Protein AF-X1MVR4-F1 (afdb_monomer)

Secondary structure (DSSP, 8-state):
-HHHHHHHHHHHHHHHHHHHHHHHSGGG---GGGHHHHHHHHHHHHHHHHHHHHHHHTTSS-TTT-HHIIIIISHHHHHHHHHHHHHTT----SS--HHHHHHHHHHHHHHH-BTTTTB----SSSS-GGG-HHHHH----HHHHHHHHHHHHB-TTSPBP-GGG--HHHHHHHHHHHTTEEEEE-SS-EEEEEETTEEEEEEHHHHHHTT----GGGEE-TT-EEEEE-TTHHHHH---PPPHHHHHHHHHHHHHHHHHHHHHHHHHHHH--

Radius of gyration: 22.27 Å; Cα contacts (8 Å, |Δi|>4): 326; chains: 1; bounding box: 53×42×72 Å

Foldseek 3Di:
DVLLVLLLVLLQVLLQLQLVQQCQQVVNVDDPVCQVVSNVLSLLVSVLLLVLLLCLLQCVFCAVVFPCCNCPQGLNNVLVVLLVCVVVVHDFDSHAFVVLVSSLVNLVCQCPPDVVRRRDHDPPVSSPCVSRVVSVRTGGGRVSSSSSSQSNQAGPVRDGDRSNPDDPVSVLCSSLSSQQKGKDFAQAKWFWDQDPNDTDIDHPVVCVVVVHDDDPVRIAGGGRI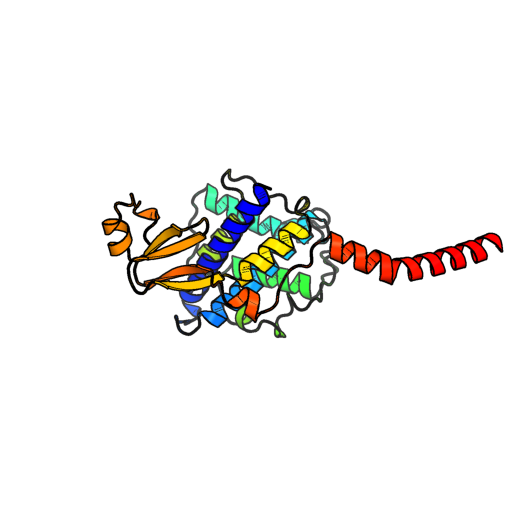DMDGDPPVCVVVVSDDDDPVVVCVCCCVPVVVVVVVVVVVVVVVVVVD

Organism: NCBI:txid412755

Structure (mmCIF, N/CA/C/O backbone):
data_AF-X1MVR4-F1
#
_entry.id   AF-X1MVR4-F1
#
loop_
_atom_site.group_PDB
_atom_site.id
_atom_site.type_symbol
_atom_site.label_atom_id
_atom_site.label_alt_id
_atom_site.label_comp_id
_atom_site.label_asym_id
_atom_site.label_entity_id
_atom_site.label_seq_id
_atom_site.pdbx_PDB_ins_code
_atom_site.Cartn_x
_atom_site.Cartn_y
_atom_site.Cartn_z
_atom_site.occupancy
_atom_site.B_iso_or_equiv
_atom_site.auth_seq_id
_atom_site.auth_comp_id
_atom_site.auth_asym_id
_atom_site.auth_atom_id
_atom_site.pdbx_PDB_model_num
ATOM 1 N N . GLU A 1 1 ? -1.466 -20.565 -1.686 1.00 51.44 1 GLU A N 1
ATOM 2 C CA . GLU A 1 1 ? -2.825 -20.315 -1.148 1.00 51.44 1 GLU A CA 1
ATOM 3 C C . GLU A 1 1 ? -2.831 -19.545 0.175 1.00 51.44 1 GLU A C 1
ATOM 5 O O . GLU A 1 1 ? -3.296 -18.417 0.156 1.00 51.44 1 GLU A O 1
ATOM 10 N N . LYS A 1 2 ? -2.271 -20.053 1.291 1.00 61.78 2 LYS A N 1
ATOM 11 C CA . LYS A 1 2 ? -2.303 -19.335 2.594 1.00 61.78 2 LYS A CA 1
ATOM 12 C C . LYS A 1 2 ? -1.722 -17.911 2.568 1.00 61.78 2 LYS A C 1
ATOM 14 O O . LYS A 1 2 ? -2.353 -17.005 3.092 1.00 61.78 2 LYS A O 1
ATOM 19 N N . VAL A 1 3 ? -0.574 -17.716 1.910 1.00 64.06 3 VAL A N 1
ATOM 20 C CA . VAL A 1 3 ? 0.081 -16.395 1.792 1.00 64.06 3 VAL A CA 1
ATOM 21 C C . VAL A 1 3 ? -0.791 -15.389 1.030 1.00 64.06 3 VAL A C 1
ATOM 23 O O . VAL A 1 3 ? -0.815 -14.217 1.378 1.00 64.06 3 VAL A O 1
ATOM 26 N N . GLY A 1 4 ? -1.548 -15.840 0.023 1.00 69.19 4 GLY A N 1
ATOM 27 C CA . GLY A 1 4 ? -2.423 -14.968 -0.767 1.00 69.19 4 GLY A CA 1
ATOM 28 C C . GLY A 1 4 ? -3.639 -14.472 0.019 1.00 69.19 4 GLY A C 1
ATOM 29 O O . GLY A 1 4 ? -3.964 -13.292 -0.048 1.00 69.19 4 GLY A O 1
ATOM 30 N N . GLU A 1 5 ? -4.279 -15.349 0.800 1.00 75.19 5 GLU A N 1
ATOM 31 C CA . GLU A 1 5 ? -5.402 -14.964 1.672 1.00 75.19 5 GLU A CA 1
ATOM 32 C C . GLU A 1 5 ? -4.946 -14.062 2.827 1.00 75.19 5 GLU A C 1
ATOM 34 O O . GLU A 1 5 ? -5.606 -13.073 3.133 1.00 75.19 5 GLU A O 1
ATOM 39 N N . GLU A 1 6 ? -3.790 -14.344 3.433 1.00 81.62 6 GLU A N 1
ATOM 40 C CA . GLU A 1 6 ? -3.224 -13.481 4.475 1.00 81.62 6 GLU A CA 1
ATOM 41 C C . GLU A 1 6 ? -2.850 -12.100 3.930 1.00 81.62 6 GLU A C 1
ATOM 43 O O . GLU A 1 6 ? -3.213 -11.085 4.520 1.00 81.62 6 GLU A O 1
ATOM 48 N N . LEU A 1 7 ? -2.185 -12.042 2.772 1.00 82.62 7 LEU A N 1
ATOM 49 C CA . LEU A 1 7 ? -1.851 -10.774 2.132 1.00 82.62 7 LEU A CA 1
ATOM 50 C C . LEU A 1 7 ? -3.117 -9.968 1.826 1.00 82.62 7 LEU A C 1
ATOM 52 O O . LEU A 1 7 ? -3.161 -8.765 2.060 1.00 82.62 7 LEU A O 1
ATOM 56 N N . LYS A 1 8 ? -4.174 -10.631 1.361 1.00 80.31 8 LYS A N 1
ATOM 57 C CA . LYS A 1 8 ? -5.471 -10.005 1.115 1.00 80.31 8 LYS A CA 1
ATOM 58 C C . LYS A 1 8 ? -6.061 -9.386 2.391 1.00 80.31 8 LYS A C 1
ATOM 60 O O . LYS A 1 8 ? -6.468 -8.227 2.355 1.00 80.31 8 LYS A O 1
ATOM 65 N N . GLU A 1 9 ? -6.049 -10.103 3.519 1.00 82.88 9 GLU A N 1
ATOM 66 C CA . GLU A 1 9 ? -6.441 -9.548 4.828 1.00 82.88 9 GLU A CA 1
ATOM 67 C C . GLU A 1 9 ? -5.582 -8.331 5.213 1.00 82.88 9 GLU A C 1
ATOM 69 O O . GLU A 1 9 ? -6.120 -7.290 5.603 1.00 82.88 9 GLU A O 1
ATOM 74 N N . ASN A 1 10 ? -4.258 -8.434 5.069 1.00 89.69 10 ASN A N 1
ATOM 75 C CA . ASN A 1 10 ? -3.319 -7.369 5.426 1.00 89.69 10 ASN A CA 1
ATOM 76 C C . ASN A 1 10 ? -3.539 -6.104 4.594 1.00 89.69 10 ASN A C 1
ATOM 78 O O . ASN A 1 10 ? -3.524 -4.998 5.132 1.00 89.69 10 ASN A O 1
ATOM 82 N N . VAL A 1 11 ? -3.798 -6.256 3.297 1.00 88.56 11 VAL A N 1
ATOM 83 C CA . VAL A 1 11 ? -4.080 -5.143 2.387 1.00 88.56 11 VAL A CA 1
ATOM 84 C C . VAL A 1 11 ? -5.383 -4.429 2.784 1.00 88.56 11 VAL A C 1
ATOM 86 O O . VAL A 1 11 ? -5.450 -3.202 2.722 1.00 88.56 11 VAL A O 1
ATOM 89 N N . TYR A 1 12 ? -6.400 -5.148 3.273 1.00 85.31 12 TYR A N 1
ATOM 90 C CA . TYR A 1 12 ? -7.631 -4.524 3.785 1.00 85.31 12 TYR A CA 1
ATOM 91 C C . TYR A 1 12 ? -7.407 -3.732 5.067 1.00 85.31 12 TYR A C 1
ATOM 93 O O . TYR A 1 12 ? -7.927 -2.624 5.213 1.00 85.31 12 TYR A O 1
ATOM 101 N N . GLN A 1 13 ? -6.604 -4.268 5.984 1.00 89.25 13 GLN A N 1
ATOM 102 C CA . GLN A 1 13 ? -6.217 -3.525 7.181 1.00 89.25 13 GLN A CA 1
ATOM 103 C C . GLN A 1 13 ? -5.379 -2.295 6.817 1.00 89.25 13 GLN A C 1
ATOM 105 O O . GLN A 1 13 ? -5.603 -1.214 7.364 1.00 89.25 13 GLN A O 1
ATOM 110 N N . ALA A 1 14 ? -4.483 -2.418 5.835 1.00 94.31 14 ALA A N 1
ATOM 111 C CA . ALA A 1 14 ? -3.696 -1.300 5.334 1.00 94.31 14 ALA A CA 1
ATOM 112 C C . ALA A 1 14 ? -4.584 -0.198 4.730 1.00 94.31 14 ALA A C 1
ATOM 114 O O . ALA A 1 14 ? -4.344 0.976 4.996 1.00 94.31 14 ALA A O 1
ATOM 115 N N . LEU A 1 15 ? -5.654 -0.553 4.005 1.00 92.69 15 LEU A N 1
ATOM 116 C CA . LEU A 1 15 ? -6.630 0.411 3.481 1.00 92.69 15 LEU A CA 1
ATOM 117 C C . LEU A 1 15 ? -7.313 1.216 4.599 1.00 92.69 15 LEU A C 1
ATOM 119 O O . LEU A 1 15 ? -7.413 2.439 4.499 1.00 92.69 15 LEU A O 1
ATOM 123 N N . LYS A 1 16 ? -7.740 0.554 5.685 1.00 91.88 16 LYS A N 1
ATOM 124 C CA . LYS A 1 16 ? -8.318 1.236 6.858 1.00 91.88 16 LYS A CA 1
ATOM 125 C C . LYS A 1 16 ? -7.313 2.206 7.486 1.00 91.88 16 LYS A C 1
ATOM 127 O O . LYS A 1 16 ? -7.654 3.360 7.735 1.00 91.88 16 LYS A O 1
ATOM 132 N N . ILE A 1 17 ? -6.086 1.741 7.728 1.00 95.69 17 ILE A N 1
ATOM 133 C CA . ILE A 1 17 ? -5.027 2.527 8.380 1.00 95.69 17 ILE A CA 1
ATOM 134 C C . ILE A 1 17 ? -4.606 3.715 7.513 1.00 95.69 17 ILE A C 1
ATOM 136 O O . ILE A 1 17 ? -4.350 4.790 8.048 1.00 95.69 17 ILE A O 1
ATOM 140 N N . LEU A 1 18 ? -4.568 3.554 6.188 1.00 95.81 18 LEU A N 1
ATOM 141 C CA . LEU A 1 18 ? -4.319 4.652 5.256 1.00 95.81 18 LEU A CA 1
ATOM 142 C C . LEU A 1 18 ? -5.413 5.709 5.317 1.00 95.81 18 LEU A C 1
ATOM 144 O O . LEU A 1 18 ? -5.106 6.891 5.460 1.00 95.81 18 LEU A O 1
ATOM 148 N N . ALA A 1 19 ? -6.678 5.290 5.254 1.00 95.06 19 ALA A N 1
ATOM 149 C CA . ALA A 1 19 ? -7.795 6.220 5.327 1.00 95.06 19 ALA A CA 1
ATOM 150 C C . ALA A 1 19 ? -7.810 6.986 6.658 1.00 95.06 19 ALA A C 1
ATOM 152 O O . ALA A 1 19 ? -8.013 8.201 6.677 1.00 95.06 19 ALA A O 1
ATOM 153 N N . GLU A 1 20 ? -7.523 6.298 7.766 1.00 95.19 20 GLU A N 1
ATOM 154 C CA . GLU A 1 20 ? -7.331 6.938 9.066 1.00 95.19 20 GLU A CA 1
ATOM 155 C C . GLU A 1 20 ? -6.140 7.901 9.045 1.00 95.19 20 GLU A C 1
ATOM 157 O O . GLU A 1 20 ? -6.251 9.028 9.521 1.00 95.19 20 GLU A O 1
ATOM 162 N N . GLY A 1 21 ? -5.024 7.492 8.446 1.00 96.81 21 GLY A N 1
ATOM 163 C CA . GLY A 1 21 ? -3.826 8.304 8.299 1.00 96.81 21 GLY A CA 1
ATOM 164 C C . GLY A 1 21 ? -4.085 9.615 7.564 1.00 96.81 21 GLY A C 1
ATOM 165 O O . GLY A 1 21 ? -3.673 10.666 8.053 1.00 96.81 21 GLY A O 1
ATOM 166 N N . PHE A 1 22 ? -4.827 9.593 6.455 1.00 97.44 22 PHE A N 1
ATOM 167 C CA . PHE A 1 22 ? -5.211 10.812 5.741 1.00 97.44 22 PHE A CA 1
ATOM 168 C C . PHE A 1 22 ? -6.098 11.735 6.585 1.00 97.44 22 PHE A C 1
ATOM 170 O O . PHE A 1 22 ? -5.861 12.941 6.602 1.00 97.44 22 PHE A O 1
ATOM 177 N N . LEU A 1 23 ? -7.076 11.191 7.318 1.00 95.31 23 LEU A N 1
ATOM 178 C CA . LEU A 1 23 ? -7.966 11.989 8.174 1.00 95.31 23 LEU A CA 1
ATOM 179 C C . LEU A 1 23 ? -7.270 12.554 9.417 1.00 95.31 23 LEU A C 1
ATOM 181 O O . LEU A 1 23 ? -7.635 13.621 9.903 1.00 95.31 23 LEU A O 1
ATOM 185 N N . LYS A 1 24 ? -6.321 11.810 9.992 1.00 95.19 24 LYS A N 1
ATOM 186 C CA . LYS A 1 24 ? -5.693 12.146 11.278 1.00 95.19 24 LYS A CA 1
ATOM 187 C C . LYS A 1 24 ? -4.383 12.913 11.134 1.00 95.19 24 LYS A C 1
ATOM 189 O O . LYS A 1 24 ? -3.904 13.431 12.140 1.00 95.19 24 LYS A O 1
ATOM 194 N N . THR A 1 25 ? -3.797 12.977 9.939 1.00 95.00 25 THR A N 1
ATOM 195 C CA . THR A 1 25 ? -2.596 13.787 9.692 1.00 95.00 25 THR A CA 1
ATOM 196 C C . THR A 1 25 ? -2.984 15.273 9.742 1.00 95.00 25 THR A C 1
ATOM 198 O O . THR A 1 25 ? -3.778 15.704 8.904 1.00 95.00 25 THR A O 1
ATOM 201 N N . PRO A 1 26 ? -2.465 16.065 10.706 1.00 89.50 26 PRO A N 1
ATOM 202 C CA . PRO A 1 26 ? -3.005 17.397 11.001 1.00 89.50 26 PRO A CA 1
ATOM 203 C C . PRO A 1 26 ? -2.979 18.387 9.830 1.00 89.50 26 PRO A C 1
ATOM 205 O O . PRO A 1 26 ? -3.878 19.210 9.709 1.00 89.50 26 PRO A O 1
ATOM 208 N N . GLU A 1 27 ? -1.970 18.303 8.962 1.00 90.88 27 GLU A N 1
ATOM 209 C CA . GLU A 1 27 ? -1.778 19.243 7.848 1.00 90.88 27 GLU A CA 1
ATOM 210 C C . GLU A 1 27 ? -2.818 19.083 6.731 1.00 90.88 27 GLU A C 1
ATOM 212 O O . GLU A 1 27 ? -3.060 20.024 5.978 1.00 90.88 27 GLU A O 1
ATOM 217 N N . ASN A 1 28 ? -3.475 17.923 6.641 1.00 94.69 28 ASN A N 1
ATOM 218 C CA . ASN A 1 28 ? -4.375 17.629 5.531 1.00 94.69 28 ASN A CA 1
ATOM 219 C C . ASN A 1 28 ? -5.715 18.366 5.624 1.00 94.69 28 ASN A C 1
ATOM 221 O O . ASN A 1 28 ? -6.342 18.607 4.600 1.00 94.69 28 ASN A O 1
ATOM 225 N N . ASN A 1 29 ? -6.193 18.679 6.835 1.00 92.81 29 ASN A N 1
ATOM 226 C CA . ASN A 1 29 ? -7.526 19.260 7.070 1.00 92.81 29 ASN A CA 1
ATOM 227 C C . ASN A 1 29 ? -8.689 18.493 6.393 1.00 92.81 29 ASN A C 1
ATOM 229 O O . ASN A 1 29 ? -9.748 19.062 6.122 1.00 92.81 29 ASN A O 1
ATOM 233 N N . LEU A 1 30 ? -8.505 17.197 6.125 1.00 93.75 30 LEU A N 1
ATOM 234 C CA . LEU A 1 30 ? -9.511 16.344 5.498 1.00 93.75 30 LEU A CA 1
ATOM 235 C C . LEU A 1 30 ? -10.597 15.957 6.500 1.00 93.75 30 LEU A C 1
ATOM 237 O O . LEU A 1 30 ? -10.341 15.744 7.686 1.00 93.75 30 LEU A O 1
ATOM 241 N N . THR A 1 31 ? -11.822 15.811 6.001 1.00 91.69 31 THR A N 1
ATOM 242 C CA . THR A 1 31 ? -12.965 15.402 6.820 1.00 91.69 31 THR A CA 1
ATOM 243 C C . THR A 1 31 ? -13.614 14.141 6.272 1.00 91.69 31 THR A C 1
ATOM 245 O O . THR A 1 31 ? -13.271 13.619 5.211 1.00 91.69 31 THR A O 1
ATOM 248 N N . THR A 1 32 ? -14.617 13.656 6.992 1.00 87.19 32 THR A N 1
ATOM 249 C CA . THR A 1 32 ? -15.425 12.498 6.606 1.00 87.19 32 THR A CA 1
ATOM 250 C C . THR A 1 32 ? -16.193 12.710 5.291 1.00 87.19 32 THR A C 1
ATOM 252 O O . THR A 1 32 ? -16.627 11.746 4.667 1.00 87.19 32 THR A O 1
ATOM 255 N N . GLN A 1 33 ? -16.317 13.953 4.814 1.00 89.81 33 GLN A N 1
ATOM 256 C CA . GLN A 1 33 ? -16.891 14.257 3.501 1.00 89.81 33 GLN A CA 1
ATOM 257 C C . GLN A 1 33 ? -15.975 13.812 2.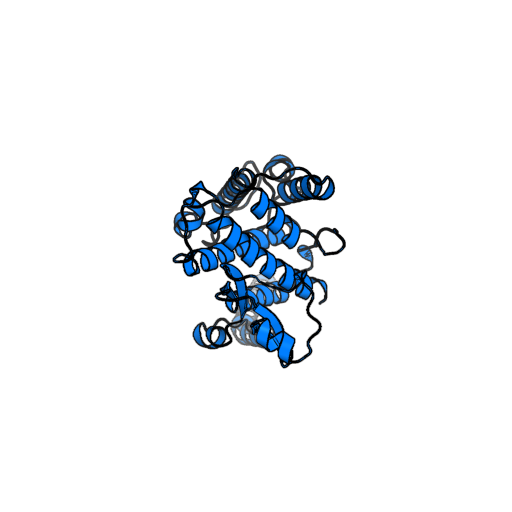348 1.00 89.81 33 GLN A C 1
ATOM 259 O O . GLN A 1 33 ? -16.464 13.483 1.270 1.00 89.81 33 GLN A O 1
ATOM 264 N N . ASN A 1 34 ? -14.663 13.715 2.584 1.00 93.44 34 ASN A N 1
ATOM 265 C CA . ASN A 1 34 ? -13.668 13.313 1.587 1.00 93.44 34 ASN A CA 1
ATOM 266 C C . ASN A 1 34 ? -13.465 11.789 1.509 1.00 93.44 34 ASN A C 1
ATOM 268 O O . ASN A 1 34 ? -12.561 11.327 0.817 1.00 93.44 34 ASN A O 1
ATOM 272 N N . LEU A 1 35 ? -14.277 10.979 2.202 1.00 90.62 35 LEU A N 1
ATOM 273 C CA . LEU A 1 35 ? -14.051 9.531 2.326 1.00 90.62 35 LEU A CA 1
ATOM 274 C C . LEU A 1 35 ? -13.905 8.802 0.990 1.00 90.62 35 LEU A C 1
ATOM 276 O O . LEU A 1 35 ? -13.096 7.883 0.896 1.00 90.62 35 LEU A O 1
ATOM 280 N N . LYS A 1 36 ? -14.662 9.198 -0.038 1.00 90.06 36 LYS A N 1
ATOM 281 C CA . LYS A 1 36 ? -14.547 8.587 -1.367 1.00 90.06 36 LYS A CA 1
ATOM 282 C C . LYS A 1 36 ? -13.178 8.868 -1.995 1.00 90.06 36 LYS A C 1
ATOM 284 O O . LYS A 1 36 ? -12.544 7.945 -2.488 1.00 90.06 36 LYS A O 1
ATOM 289 N N . GLU A 1 37 ? -12.714 10.114 -1.953 1.00 94.12 37 GLU A N 1
ATOM 290 C CA . GLU A 1 37 ? -11.405 10.496 -2.499 1.00 94.12 37 GLU A CA 1
ATOM 291 C C . GLU A 1 37 ? -10.267 9.850 -1.710 1.00 94.12 37 GLU A C 1
ATOM 293 O O . GLU A 1 37 ? -9.344 9.299 -2.306 1.00 94.12 37 GLU A O 1
ATOM 298 N N . ILE A 1 38 ? -10.370 9.843 -0.378 1.00 95.44 38 ILE A N 1
ATOM 299 C CA . ILE A 1 38 ? -9.423 9.168 0.515 1.00 95.44 38 ILE A CA 1
ATOM 300 C C . ILE A 1 38 ? -9.353 7.679 0.183 1.00 95.44 38 ILE A C 1
ATOM 302 O O . ILE A 1 38 ? -8.262 7.128 0.064 1.00 95.44 38 ILE A O 1
ATOM 306 N N . HIS A 1 39 ? -10.503 7.027 0.020 1.00 92.00 39 HIS A N 1
ATOM 307 C CA . HIS A 1 39 ? -10.582 5.621 -0.350 1.00 92.00 39 HIS A CA 1
ATOM 308 C C . HIS A 1 39 ? -9.895 5.354 -1.694 1.00 92.00 39 HIS A C 1
ATOM 310 O O . HIS A 1 39 ? -8.976 4.536 -1.764 1.00 92.00 39 HIS A O 1
ATOM 316 N N . ASP A 1 40 ? -10.310 6.068 -2.741 1.00 91.62 40 ASP A N 1
ATOM 317 C CA . ASP A 1 40 ? -9.836 5.841 -4.106 1.00 91.62 40 ASP A CA 1
ATOM 318 C C . ASP A 1 40 ? -8.314 6.079 -4.204 1.00 91.62 40 ASP A C 1
ATOM 320 O O . ASP A 1 40 ? -7.598 5.285 -4.813 1.00 91.62 40 ASP A O 1
ATOM 324 N N . ASN A 1 41 ? -7.784 7.097 -3.517 1.00 95.12 41 ASN A N 1
ATOM 325 C CA . ASN A 1 41 ? -6.344 7.377 -3.489 1.00 95.12 41 ASN A CA 1
ATOM 326 C C . 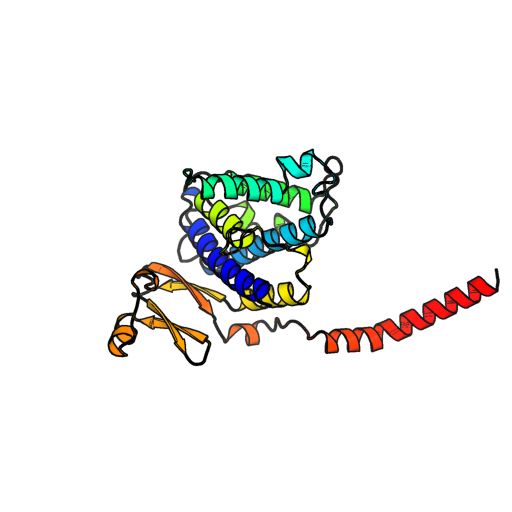ASN A 1 41 ? -5.554 6.453 -2.553 1.00 95.12 41 ASN A C 1
ATOM 328 O O . ASN A 1 41 ? -4.395 6.141 -2.833 1.00 95.12 41 ASN A O 1
ATOM 332 N N . SER A 1 42 ? -6.171 5.944 -1.484 1.00 95.25 42 SER A N 1
ATOM 333 C CA . SER A 1 42 ? -5.559 4.892 -0.663 1.00 95.25 42 SER A CA 1
ATOM 334 C C . SER A 1 42 ? -5.356 3.615 -1.480 1.00 95.25 42 SER A C 1
ATOM 336 O O . SER A 1 42 ? -4.305 2.988 -1.373 1.00 95.25 42 SER A O 1
ATOM 338 N N . LEU A 1 43 ? -6.308 3.257 -2.352 1.00 92.12 43 LEU A N 1
ATOM 339 C CA . LEU A 1 43 ? -6.144 2.138 -3.284 1.00 92.12 43 LEU A CA 1
ATOM 340 C C . LEU A 1 43 ? -4.982 2.364 -4.255 1.00 92.12 43 LEU A C 1
ATOM 342 O O . LEU A 1 43 ? -4.160 1.466 -4.428 1.00 92.12 43 LEU A O 1
ATOM 346 N N . VAL A 1 44 ? -4.868 3.560 -4.843 1.00 93.44 44 VAL A N 1
ATOM 347 C CA . VAL A 1 44 ? -3.737 3.904 -5.723 1.00 93.44 44 VAL A CA 1
ATOM 348 C C . VAL A 1 44 ? -2.403 3.738 -4.994 1.00 93.44 44 VAL A C 1
ATOM 350 O O . VAL A 1 44 ? -1.477 3.136 -5.537 1.00 93.44 44 VAL A O 1
ATOM 353 N N . LEU A 1 45 ? -2.295 4.224 -3.756 1.00 96.38 45 LEU A N 1
ATOM 354 C CA . LEU A 1 45 ? -1.072 4.086 -2.970 1.00 96.38 45 LEU A CA 1
ATOM 355 C C . LEU A 1 45 ? -0.748 2.619 -2.649 1.00 96.38 45 LEU A C 1
ATOM 357 O O . LEU A 1 45 ? 0.402 2.206 -2.790 1.00 96.38 45 LEU A O 1
ATOM 361 N N . LEU A 1 46 ? -1.747 1.811 -2.281 1.00 94.50 46 LEU A N 1
ATOM 362 C CA . LEU A 1 46 ? -1.559 0.369 -2.093 1.00 94.50 46 LEU A CA 1
ATOM 363 C C . LEU A 1 46 ? -1.092 -0.306 -3.387 1.00 94.50 46 LEU A C 1
ATOM 365 O O . LEU A 1 46 ? -0.216 -1.165 -3.344 1.00 94.50 46 LEU A O 1
ATOM 369 N N . TYR A 1 47 ? -1.619 0.101 -4.544 1.00 91.62 47 TYR A N 1
ATOM 370 C CA . TYR A 1 47 ? -1.184 -0.424 -5.839 1.00 91.62 47 TYR A CA 1
ATOM 371 C C . TYR A 1 47 ? 0.268 -0.066 -6.140 1.00 91.62 47 TYR A C 1
ATOM 373 O O . TYR A 1 47 ? 1.011 -0.943 -6.576 1.00 91.62 47 TYR A O 1
ATOM 381 N N . ARG A 1 48 ? 0.688 1.175 -5.860 1.00 95.44 48 ARG A N 1
ATOM 382 C CA . ARG A 1 48 ? 2.090 1.604 -5.980 1.00 95.44 48 ARG A CA 1
ATOM 383 C C . ARG A 1 48 ? 3.004 0.745 -5.108 1.00 95.44 48 ARG A C 1
ATOM 385 O O . ARG A 1 48 ? 3.964 0.187 -5.621 1.00 95.44 48 ARG A O 1
ATOM 392 N N . LEU A 1 49 ? 2.662 0.567 -3.830 1.00 96.62 49 LEU A N 1
ATOM 393 C CA . LEU A 1 49 ? 3.450 -0.241 -2.891 1.00 96.62 49 LEU A CA 1
ATOM 394 C C . LEU A 1 49 ? 3.550 -1.708 -3.330 1.00 96.62 49 LEU A C 1
ATOM 396 O O . LEU A 1 49 ? 4.648 -2.251 -3.404 1.00 96.62 49 LEU A O 1
ATOM 400 N N . LEU A 1 50 ? 2.422 -2.342 -3.664 1.00 92.50 50 LEU A N 1
ATOM 401 C CA . LEU A 1 50 ? 2.396 -3.736 -4.119 1.00 92.50 50 LEU A CA 1
ATOM 402 C C . LEU A 1 50 ? 3.175 -3.926 -5.425 1.00 92.50 50 LEU A C 1
ATOM 404 O O . LEU A 1 50 ? 3.895 -4.913 -5.567 1.00 92.50 50 LEU A O 1
ATOM 408 N N . PHE A 1 51 ? 3.054 -2.983 -6.366 1.00 91.62 51 PHE A N 1
ATOM 409 C CA . PHE A 1 51 ? 3.818 -3.010 -7.610 1.00 91.62 51 PHE A CA 1
ATOM 410 C C . PHE A 1 51 ? 5.317 -2.894 -7.337 1.00 91.62 51 PHE A C 1
ATOM 412 O O . PHE A 1 51 ? 6.082 -3.692 -7.866 1.00 91.62 51 PHE A O 1
ATOM 419 N N . THR A 1 52 ? 5.739 -1.944 -6.497 1.00 95.81 52 THR A N 1
ATOM 420 C CA . THR A 1 52 ? 7.152 -1.756 -6.149 1.00 95.81 52 THR A CA 1
ATOM 421 C C . THR A 1 52 ? 7.724 -2.993 -5.458 1.00 95.81 52 THR A C 1
ATOM 423 O O . THR A 1 52 ? 8.780 -3.465 -5.868 1.00 95.81 52 THR A O 1
ATOM 426 N N . LEU A 1 53 ? 7.003 -3.586 -4.495 1.00 94.75 53 LEU A N 1
ATOM 427 C CA . LEU A 1 53 ? 7.406 -4.848 -3.859 1.00 94.75 53 LEU A CA 1
ATOM 428 C C . LEU A 1 53 ? 7.566 -5.964 -4.894 1.00 94.75 53 LEU A C 1
ATOM 430 O O . LEU A 1 53 ? 8.586 -6.645 -4.929 1.00 94.75 53 LEU A O 1
ATOM 434 N N . TYR A 1 54 ? 6.585 -6.140 -5.776 1.00 91.81 54 TYR A N 1
ATOM 435 C CA . TYR A 1 54 ? 6.674 -7.147 -6.828 1.00 91.81 54 TYR A CA 1
ATOM 436 C C . TYR A 1 54 ? 7.861 -6.898 -7.772 1.00 91.81 54 TYR A C 1
ATOM 438 O O . TYR A 1 54 ? 8.592 -7.830 -8.106 1.00 91.81 54 TYR A O 1
ATOM 446 N N . ALA A 1 55 ? 8.079 -5.649 -8.182 1.00 93.06 55 ALA A N 1
ATOM 447 C CA . ALA A 1 55 ? 9.147 -5.275 -9.096 1.00 93.06 55 ALA A CA 1
ATOM 448 C C . ALA A 1 55 ? 10.542 -5.487 -8.485 1.00 93.06 55 ALA A C 1
ATOM 450 O O . ALA A 1 55 ? 11.405 -6.069 -9.141 1.00 93.06 55 ALA A O 1
ATOM 451 N N . GLU A 1 56 ? 10.752 -5.102 -7.226 1.00 95.88 56 GLU A N 1
ATOM 452 C CA . GLU A 1 56 ? 12.007 -5.340 -6.504 1.00 95.88 56 GLU A CA 1
ATOM 453 C C . GLU A 1 56 ? 12.303 -6.842 -6.353 1.00 95.88 56 GLU A C 1
ATOM 455 O O . GLU A 1 56 ? 13.385 -7.302 -6.716 1.00 95.88 56 GLU A O 1
ATOM 460 N N . TYR A 1 57 ? 11.325 -7.645 -5.916 1.00 93.06 57 TYR A N 1
ATOM 461 C CA . TYR A 1 57 ? 11.512 -9.093 -5.726 1.00 93.06 57 TYR A CA 1
ATOM 462 C C . TYR A 1 57 ? 11.747 -9.861 -7.032 1.00 93.06 57 TYR A C 1
ATOM 464 O O . TYR A 1 57 ? 12.335 -10.942 -7.028 1.00 93.06 57 TYR A O 1
ATOM 472 N N . ARG A 1 58 ? 11.272 -9.329 -8.162 1.00 91.31 58 ARG A N 1
ATOM 473 C CA . ARG A 1 58 ? 11.463 -9.920 -9.493 1.00 91.31 58 ARG A CA 1
ATOM 474 C C . ARG A 1 58 ? 12.672 -9.348 -10.235 1.00 91.31 58 ARG A C 1
ATOM 476 O O . ARG A 1 58 ? 12.832 -9.687 -11.405 1.00 91.31 58 ARG A O 1
ATOM 483 N N . ARG A 1 59 ? 13.497 -8.516 -9.580 1.00 93.50 59 ARG A N 1
ATOM 484 C CA . ARG A 1 59 ? 14.658 -7.825 -10.180 1.00 93.50 59 ARG A CA 1
ATOM 485 C C . ARG A 1 59 ? 14.289 -6.987 -11.412 1.00 93.50 59 ARG A C 1
ATOM 487 O O . ARG A 1 59 ? 15.043 -6.867 -12.366 1.00 93.50 59 ARG A O 1
ATOM 494 N N . LEU A 1 60 ? 13.078 -6.431 -11.408 1.00 93.62 60 LEU A N 1
ATOM 495 C CA . LEU A 1 60 ? 12.633 -5.428 -12.382 1.00 93.62 60 LEU A CA 1
ATOM 496 C C . LEU A 1 60 ? 13.082 -4.016 -11.975 1.00 93.62 60 LEU A C 1
ATOM 498 O O . LEU A 1 60 ? 13.064 -3.089 -12.786 1.00 93.62 60 LEU A O 1
ATOM 502 N N . LEU A 1 61 ? 13.459 -3.861 -10.709 1.00 96.56 61 LEU A N 1
ATOM 503 C CA . LEU A 1 61 ? 14.158 -2.716 -10.147 1.00 96.56 61 LEU A CA 1
ATOM 504 C C . LEU A 1 61 ? 15.528 -3.197 -9.636 1.00 96.56 61 LEU A C 1
ATOM 506 O O . LEU A 1 61 ? 15.639 -4.375 -9.281 1.00 96.56 61 LEU A O 1
ATOM 510 N N . PRO A 1 62 ? 16.547 -2.320 -9.575 1.00 96.44 62 PRO A N 1
ATOM 511 C CA . PRO A 1 62 ? 17.952 -2.693 -9.365 1.00 96.44 62 PRO A CA 1
ATOM 512 C C . PRO A 1 62 ? 18.285 -3.015 -7.894 1.00 96.44 62 PRO A C 1
ATOM 514 O O . PRO A 1 62 ? 19.330 -2.630 -7.367 1.00 96.44 62 PRO A O 1
ATOM 517 N N . LEU A 1 63 ? 17.385 -3.721 -7.204 1.00 96.38 63 LEU A N 1
ATOM 518 C CA . LEU A 1 63 ? 17.595 -4.197 -5.842 1.00 96.38 63 LEU A CA 1
ATOM 519 C C . LEU A 1 63 ? 18.735 -5.225 -5.836 1.00 96.38 63 LEU A C 1
ATOM 521 O O . LEU A 1 63 ? 18.684 -6.183 -6.602 1.00 96.38 63 LEU A O 1
ATOM 525 N N . GLU A 1 64 ? 19.720 -5.050 -4.952 1.00 94.50 64 GLU A N 1
ATOM 526 C CA . GLU A 1 64 ? 20.986 -5.811 -4.863 1.00 94.50 64 GLU A CA 1
ATOM 527 C C . GLU A 1 64 ? 21.921 -5.685 -6.080 1.00 94.50 64 GLU A C 1
ATOM 529 O O . GLU A 1 64 ? 23.031 -6.210 -6.050 1.00 94.50 64 GLU A O 1
ATOM 534 N N . GLU A 1 65 ? 21.516 -4.969 -7.130 1.00 95.75 65 GLU A N 1
ATOM 535 C CA . GLU A 1 65 ? 22.347 -4.695 -8.310 1.00 95.75 65 GLU A CA 1
ATOM 536 C C . GLU A 1 65 ? 23.023 -3.320 -8.222 1.00 95.75 65 GLU A C 1
ATOM 538 O O . GLU A 1 65 ? 24.144 -3.145 -8.698 1.00 95.75 65 GLU A O 1
ATOM 543 N N . ASN A 1 66 ? 22.360 -2.351 -7.583 1.00 97.06 66 ASN A N 1
ATOM 544 C CA . ASN A 1 66 ? 22.878 -1.009 -7.336 1.00 97.06 66 ASN A CA 1
ATOM 545 C C . ASN A 1 66 ? 22.787 -0.678 -5.836 1.00 97.06 66 ASN A C 1
ATOM 547 O O . ASN A 1 66 ? 21.694 -0.660 -5.264 1.00 97.06 66 ASN A O 1
ATOM 551 N N . GLU A 1 67 ? 23.931 -0.422 -5.195 1.00 96.75 67 GLU A N 1
ATOM 552 C CA . GLU A 1 67 ? 24.019 -0.151 -3.749 1.00 96.75 67 GLU A CA 1
ATOM 553 C C . GLU A 1 67 ? 23.277 1.132 -3.353 1.00 96.75 67 GLU A C 1
ATOM 555 O O . GLU A 1 67 ? 22.536 1.136 -2.372 1.00 96.75 67 GLU A O 1
ATOM 560 N N . LEU A 1 68 ? 23.396 2.200 -4.153 1.00 96.62 68 LEU A N 1
ATOM 561 C CA . LEU A 1 68 ? 22.726 3.475 -3.885 1.00 96.62 68 LEU A CA 1
ATOM 562 C C . LEU A 1 68 ? 21.206 3.295 -3.844 1.00 96.62 68 LEU A C 1
ATOM 564 O O . LEU A 1 68 ? 20.559 3.701 -2.876 1.00 96.62 68 LEU A O 1
ATOM 568 N N . TYR A 1 69 ? 20.643 2.633 -4.858 1.00 97.94 69 TYR A N 1
ATOM 569 C CA . TYR A 1 69 ? 19.224 2.298 -4.874 1.00 97.94 69 TYR A CA 1
ATOM 570 C C . TYR A 1 69 ? 18.852 1.403 -3.689 1.00 97.94 69 TYR A C 1
ATOM 572 O O . TYR A 1 69 ? 17.919 1.712 -2.948 1.00 97.94 69 TYR A O 1
ATOM 580 N N . THR A 1 70 ? 19.595 0.312 -3.494 1.00 97.75 70 THR A N 1
ATOM 581 C CA . THR A 1 70 ? 19.281 -0.7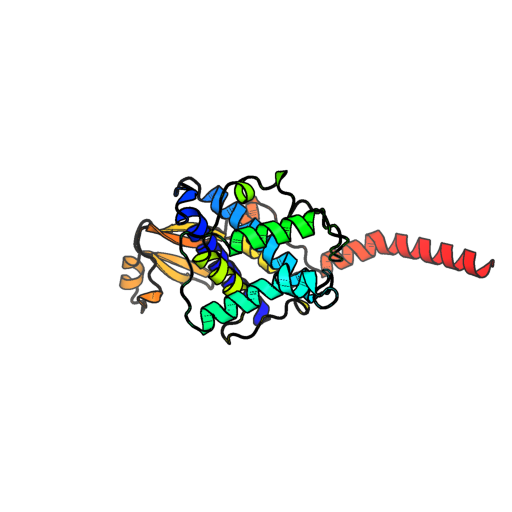27 -2.505 1.00 97.75 70 THR A CA 1
ATOM 582 C C . THR A 1 70 ? 19.248 -0.173 -1.090 1.00 97.75 70 THR A C 1
ATOM 584 O O . THR A 1 70 ? 18.288 -0.438 -0.370 1.00 97.75 70 THR A O 1
ATOM 587 N N . ASP A 1 71 ? 20.233 0.633 -0.70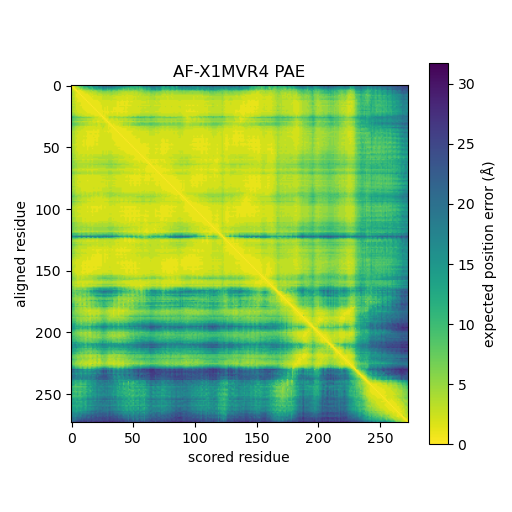7 1.00 95.38 71 ASP A N 1
ATOM 588 C CA . ASP A 1 71 ? 20.399 1.049 0.684 1.00 95.38 71 ASP A CA 1
ATOM 589 C C . ASP A 1 71 ? 19.665 2.352 1.015 1.00 95.38 71 ASP A C 1
ATOM 591 O O . ASP A 1 71 ? 19.289 2.560 2.170 1.00 95.38 71 ASP A O 1
ATOM 595 N N . SER A 1 72 ? 19.437 3.223 0.023 1.00 93.81 72 SER A N 1
ATOM 596 C CA . SER A 1 72 ? 18.924 4.580 0.276 1.00 93.81 72 SER A CA 1
ATOM 597 C C . SER A 1 72 ? 17.493 4.810 -0.216 1.00 93.81 72 SER A C 1
ATOM 599 O O . SER A 1 72 ? 16.710 5.464 0.480 1.00 93.81 72 SER A O 1
ATOM 601 N N . TYR A 1 73 ? 17.128 4.260 -1.379 1.00 96.44 73 TYR A N 1
ATOM 602 C CA . TYR A 1 73 ? 15.875 4.606 -2.069 1.00 96.44 73 TYR A CA 1
ATOM 603 C C . TYR A 1 73 ? 14.855 3.467 -2.112 1.00 96.44 73 TYR A C 1
ATOM 605 O O . TYR A 1 73 ? 13.656 3.729 -2.169 1.00 96.44 73 TYR A O 1
ATOM 613 N N . SER A 1 74 ? 15.305 2.212 -2.083 1.00 98.19 74 SER A N 1
ATOM 614 C CA . SER A 1 74 ? 14.442 1.044 -2.256 1.00 98.19 74 SER A CA 1
ATOM 615 C C . SER A 1 74 ? 13.379 0.940 -1.161 1.00 98.19 74 SER A C 1
ATOM 617 O O . SER A 1 74 ? 13.586 1.326 -0.004 1.00 98.19 74 SER A O 1
ATOM 619 N N . LEU A 1 75 ? 12.244 0.340 -1.501 1.00 98.38 75 LEU A N 1
ATOM 620 C CA . LEU A 1 75 ? 11.229 -0.021 -0.522 1.00 98.38 75 LEU A CA 1
ATOM 621 C C . LEU A 1 75 ? 11.749 -1.102 0.439 1.00 98.38 75 LEU A C 1
ATOM 623 O O . LEU A 1 75 ? 11.340 -1.135 1.601 1.00 98.38 75 LEU A O 1
ATOM 627 N N . ASP A 1 76 ? 12.690 -1.941 -0.002 1.00 98.06 76 ASP A N 1
ATOM 628 C CA . ASP A 1 76 ? 13.430 -2.872 0.853 1.00 98.06 76 ASP A CA 1
ATOM 629 C C . ASP A 1 76 ? 14.201 -2.169 1.991 1.00 98.06 76 ASP A C 1
ATOM 631 O O . ASP A 1 76 ? 14.153 -2.627 3.137 1.00 98.06 76 ASP A O 1
ATOM 635 N N . SER A 1 77 ? 14.832 -1.021 1.728 1.00 98.25 77 SER A N 1
ATOM 636 C CA . SER A 1 77 ? 15.491 -0.220 2.771 1.00 98.25 77 SER A CA 1
ATOM 637 C C . SER A 1 77 ? 14.476 0.312 3.790 1.00 98.25 77 SER A C 1
ATOM 639 O O . SER A 1 77 ? 14.647 0.148 5.002 1.00 98.25 77 SER A O 1
ATOM 641 N N . ILE A 1 78 ? 13.358 0.866 3.303 1.00 98.56 78 ILE A N 1
ATOM 642 C CA . ILE A 1 78 ? 12.298 1.436 4.139 1.00 98.56 78 ILE A CA 1
ATOM 643 C C . ILE A 1 78 ? 11.667 0.340 5.006 1.00 98.56 78 ILE A C 1
ATOM 645 O O . ILE A 1 78 ? 11.497 0.527 6.211 1.00 98.56 78 ILE A O 1
ATOM 649 N N . LYS A 1 79 ? 11.343 -0.831 4.436 1.00 97.69 79 LYS A N 1
ATOM 650 C CA . LYS A 1 79 ? 10.693 -1.916 5.191 1.00 97.69 79 LYS A CA 1
ATOM 651 C C . LYS A 1 79 ? 11.611 -2.507 6.268 1.00 97.69 79 LYS A C 1
ATOM 653 O O . LYS A 1 79 ? 11.119 -2.895 7.328 1.00 97.69 79 LYS A O 1
ATOM 658 N N . LYS A 1 80 ? 12.930 -2.569 6.033 1.00 98.25 80 LYS A N 1
ATOM 659 C CA . LYS A 1 80 ? 13.918 -3.007 7.036 1.00 98.25 80 LYS A CA 1
ATOM 660 C C . LYS A 1 80 ? 13.989 -2.026 8.207 1.00 98.25 80 LYS A C 1
ATOM 662 O O . LYS A 1 80 ? 13.939 -2.456 9.356 1.00 98.25 80 LYS A O 1
ATOM 667 N N . GLU A 1 81 ? 14.014 -0.727 7.923 1.00 98.12 81 GLU A N 1
ATOM 668 C CA . GLU A 1 81 ? 13.997 0.309 8.959 1.00 98.12 81 GLU A CA 1
ATOM 669 C C . GLU A 1 81 ? 12.690 0.290 9.771 1.00 98.12 81 GLU A C 1
ATOM 671 O O . GLU A 1 81 ? 12.712 0.325 11.004 1.00 98.12 81 GLU A O 1
ATOM 676 N N . VAL A 1 82 ? 11.544 0.168 9.093 1.00 98.31 82 VAL A N 1
ATOM 677 C CA . VAL A 1 82 ? 10.222 0.050 9.727 1.00 98.31 82 VAL A CA 1
ATOM 678 C C . VAL A 1 82 ? 10.152 -1.174 10.640 1.00 98.31 82 VAL A C 1
ATOM 680 O O . VAL A 1 82 ? 9.705 -1.049 11.783 1.00 98.31 82 VAL A O 1
ATOM 683 N N . ARG A 1 83 ? 10.635 -2.340 10.180 1.00 98.00 83 ARG A N 1
ATOM 684 C CA . ARG A 1 83 ? 10.751 -3.552 11.007 1.00 98.00 83 ARG A CA 1
ATOM 685 C C . ARG A 1 83 ? 11.521 -3.247 12.287 1.00 98.00 83 ARG A C 1
ATOM 687 O O . ARG A 1 83 ? 11.034 -3.562 13.370 1.00 98.00 83 ARG A O 1
ATOM 694 N N . ASP A 1 84 ? 12.691 -2.621 12.171 1.00 97.94 84 ASP A N 1
ATOM 695 C CA . ASP A 1 84 ? 13.544 -2.334 13.324 1.00 97.94 84 ASP A CA 1
ATOM 696 C C . ASP A 1 84 ? 12.857 -1.379 14.303 1.00 97.94 84 ASP A C 1
ATOM 698 O O . ASP A 1 84 ? 12.864 -1.629 15.509 1.00 97.94 84 ASP A O 1
ATOM 702 N N . LYS A 1 85 ? 12.185 -0.333 13.810 1.00 97.56 85 LYS A N 1
ATOM 703 C CA . LYS A 1 85 ? 11.390 0.568 14.656 1.00 97.56 85 LYS A CA 1
ATOM 704 C C . LYS A 1 85 ? 10.282 -0.176 15.400 1.00 97.56 85 LYS A C 1
ATOM 706 O O . LYS A 1 85 ? 10.127 0.031 16.603 1.00 97.56 85 LYS A O 1
ATOM 711 N N . ILE A 1 86 ? 9.530 -1.032 14.712 1.00 96.50 86 ILE A N 1
ATOM 712 C CA . ILE A 1 86 ? 8.392 -1.754 15.292 1.00 96.50 86 ILE A CA 1
ATOM 713 C C . ILE A 1 86 ? 8.856 -2.815 16.293 1.00 96.50 86 ILE A C 1
ATOM 715 O O . ILE A 1 86 ? 8.316 -2.886 17.395 1.00 96.50 86 ILE A O 1
ATOM 719 N N . ASP A 1 87 ? 9.867 -3.616 15.956 1.00 97.00 87 ASP A N 1
ATOM 720 C CA . ASP A 1 87 ? 10.332 -4.703 16.824 1.00 97.00 87 ASP A CA 1
ATOM 721 C C . ASP A 1 87 ? 11.020 -4.184 18.095 1.00 97.00 87 ASP A C 1
ATOM 723 O O . ASP A 1 87 ? 10.897 -4.806 19.150 1.00 97.00 87 ASP A O 1
ATOM 727 N N . HIS A 1 88 ? 11.658 -3.010 18.033 1.00 97.06 88 HIS A N 1
ATOM 728 C CA . HIS A 1 88 ? 12.202 -2.322 19.209 1.00 97.06 88 HIS A CA 1
ATOM 729 C C . HIS A 1 88 ? 11.183 -1.420 19.920 1.00 97.06 88 HIS A C 1
ATOM 731 O O . HIS A 1 88 ? 11.546 -0.720 20.865 1.00 97.06 88 HIS A O 1
ATOM 737 N N . ASN A 1 89 ? 9.922 -1.403 19.475 1.00 95.50 89 ASN A N 1
ATOM 738 C CA . ASN A 1 89 ? 8.862 -0.565 20.037 1.00 95.50 89 ASN A CA 1
ATOM 739 C C . ASN A 1 89 ? 9.241 0.934 20.084 1.00 95.50 89 ASN A C 1
ATOM 741 O O . ASN A 1 89 ? 8.896 1.664 21.016 1.00 95.50 89 ASN A O 1
ATOM 745 N N . SER A 1 90 ? 9.996 1.385 19.078 1.00 96.50 90 SER A N 1
ATOM 746 C CA . SER A 1 90 ? 10.446 2.769 18.945 1.00 96.50 90 SER A CA 1
ATOM 747 C C . SER A 1 90 ? 9.267 3.704 18.657 1.00 96.50 90 SER A C 1
ATOM 749 O O . SER A 1 90 ? 8.341 3.325 17.935 1.00 96.50 90 SER A O 1
ATOM 751 N N . PRO A 1 91 ? 9.293 4.951 19.159 1.00 95.06 91 PRO A N 1
ATOM 752 C CA . PRO A 1 91 ? 8.236 5.911 18.880 1.00 95.06 91 PRO A CA 1
ATOM 753 C C . PRO A 1 91 ? 8.186 6.251 17.384 1.00 95.06 91 PRO A C 1
ATOM 755 O O . PRO A 1 91 ? 9.209 6.540 16.761 1.00 95.06 91 PRO A O 1
ATOM 758 N N . LEU A 1 92 ? 6.972 6.250 16.834 1.00 96.88 92 LEU A N 1
ATOM 759 C CA . LEU A 1 92 ? 6.659 6.678 15.471 1.00 96.88 92 LEU A CA 1
ATOM 760 C C . LEU A 1 92 ? 5.782 7.930 15.530 1.00 96.88 92 LEU A C 1
ATOM 762 O O . LEU A 1 92 ? 4.817 7.984 16.298 1.00 96.88 92 LEU A O 1
ATOM 766 N N . SER A 1 93 ? 6.117 8.942 14.729 1.00 96.69 93 SER A N 1
ATOM 767 C CA . SER A 1 93 ? 5.413 10.223 14.767 1.00 96.69 93 SER A CA 1
ATOM 768 C C . SER A 1 93 ? 4.014 10.118 14.166 1.00 96.69 93 SER A C 1
ATOM 770 O O . SER A 1 93 ? 3.812 9.520 13.115 1.00 96.69 93 SER A O 1
ATOM 772 N N . ARG A 1 94 ? 3.036 10.752 14.815 1.00 96.44 94 ARG A N 1
ATOM 773 C CA . ARG A 1 94 ? 1.676 10.933 14.276 1.00 96.44 94 ARG A CA 1
ATOM 774 C C . ARG A 1 94 ? 1.501 12.264 13.537 1.00 96.44 94 ARG A C 1
ATOM 776 O O . ARG A 1 94 ? 0.386 12.588 13.146 1.00 96.44 94 ARG A O 1
ATOM 783 N N . VAL A 1 95 ? 2.586 13.024 13.379 1.00 94.69 95 VAL A N 1
ATOM 784 C CA . VAL A 1 95 ? 2.587 14.358 12.761 1.00 94.69 95 VAL A CA 1
ATOM 785 C C . VAL A 1 95 ? 3.608 14.446 11.628 1.00 94.69 95 VAL A C 1
ATOM 787 O O . VAL A 1 95 ? 3.277 14.934 10.557 1.00 94.69 95 VAL A O 1
ATOM 790 N N . HIS A 1 96 ? 4.830 13.955 11.842 1.00 97.00 96 HIS A N 1
ATOM 791 C CA . HIS A 1 96 ? 5.879 13.963 10.819 1.00 97.00 96 HIS A CA 1
ATOM 792 C C . HIS A 1 96 ? 5.612 12.910 9.739 1.00 97.00 96 HIS A C 1
ATOM 794 O O . HIS A 1 96 ? 4.954 11.902 9.998 1.00 97.00 96 HIS A O 1
ATOM 800 N N . THR A 1 97 ? 6.102 13.184 8.530 1.00 97.75 97 THR A N 1
ATOM 801 C CA . THR A 1 97 ? 5.770 12.483 7.278 1.00 97.75 97 THR A CA 1
ATOM 802 C C . THR A 1 97 ? 7.034 12.037 6.525 1.00 97.75 97 THR A C 1
ATOM 804 O O . THR A 1 97 ? 7.067 11.997 5.299 1.00 97.75 97 THR A O 1
ATOM 807 N N . HIS A 1 98 ? 8.096 11.680 7.251 1.00 98.00 98 HIS A N 1
ATOM 808 C CA . HIS A 1 98 ? 9.378 11.280 6.671 1.00 98.00 98 HIS A CA 1
ATOM 809 C C . HIS A 1 98 ? 9.271 10.062 5.739 1.00 98.00 98 HIS A C 1
ATOM 811 O O . HIS A 1 98 ? 9.786 10.092 4.621 1.00 98.00 98 HIS A O 1
ATOM 817 N N . TYR A 1 99 ? 8.576 9.000 6.159 1.00 98.38 99 TYR A N 1
ATOM 818 C CA . TYR A 1 99 ? 8.398 7.819 5.309 1.00 98.38 99 TYR A CA 1
ATOM 819 C C . TYR A 1 99 ? 7.538 8.125 4.082 1.00 98.38 99 TYR A C 1
ATOM 821 O O . TYR A 1 99 ? 7.767 7.557 3.018 1.00 98.38 99 TYR A O 1
ATOM 829 N N . TRP A 1 100 ? 6.575 9.041 4.207 1.00 98.44 100 TRP A N 1
ATOM 830 C CA . TRP A 1 100 ? 5.777 9.499 3.072 1.00 98.44 100 TRP A CA 1
ATOM 831 C C . TRP A 1 100 ? 6.643 10.182 2.012 1.00 98.44 100 TRP A C 1
ATOM 833 O O . TRP A 1 100 ? 6.550 9.843 0.834 1.00 98.44 100 TRP A O 1
ATOM 843 N N . ASP A 1 101 ? 7.513 11.102 2.429 1.00 98.25 101 ASP A N 1
ATOM 844 C CA . ASP A 1 101 ? 8.384 11.837 1.512 1.00 98.25 101 ASP A CA 1
ATOM 845 C C . ASP A 1 101 ? 9.383 10.898 0.808 1.00 98.25 101 ASP A C 1
ATOM 847 O O . ASP A 1 101 ? 9.562 11.002 -0.404 1.00 98.25 101 ASP A O 1
ATOM 851 N N . ARG A 1 102 ? 9.929 9.898 1.518 1.00 98.44 102 ARG A N 1
ATOM 852 C CA . ARG A 1 102 ? 10.772 8.847 0.913 1.00 98.44 102 ARG A CA 1
ATOM 853 C C . ARG A 1 102 ? 10.021 7.986 -0.103 1.00 98.44 102 ARG A C 1
ATOM 855 O O . ARG A 1 102 ? 10.556 7.674 -1.162 1.00 98.44 102 ARG A O 1
ATOM 862 N N . LEU A 1 103 ? 8.772 7.613 0.188 1.00 98.50 103 LEU A N 1
ATOM 863 C CA . LEU A 1 103 ? 7.936 6.894 -0.777 1.00 98.50 103 LEU A CA 1
ATOM 864 C C . LEU A 1 103 ? 7.658 7.746 -2.020 1.00 98.50 103 LEU A C 1
ATOM 866 O O . LEU A 1 103 ? 7.723 7.229 -3.132 1.00 98.50 103 LEU A O 1
ATOM 870 N N . LYS A 1 104 ? 7.372 9.045 -1.853 1.00 97.88 104 LYS A N 1
ATOM 871 C CA . LYS A 1 104 ? 7.182 9.966 -2.984 1.00 97.88 104 LYS A CA 1
ATOM 872 C C . LYS A 1 104 ? 8.427 10.056 -3.858 1.00 97.88 104 LYS A C 1
ATOM 874 O O . LYS A 1 104 ? 8.298 10.012 -5.078 1.00 97.88 104 LYS A O 1
ATOM 879 N N . GLU A 1 105 ? 9.602 10.156 -3.248 1.00 97.62 105 GLU A N 1
ATOM 880 C CA . GLU A 1 105 ? 10.878 10.172 -3.960 1.00 97.62 105 GLU A CA 1
ATOM 881 C C . GLU A 1 105 ? 11.074 8.886 -4.770 1.00 97.62 105 GLU A C 1
ATOM 883 O O . GLU A 1 105 ? 11.205 8.956 -5.990 1.00 97.62 105 GLU A O 1
ATOM 888 N N . LEU A 1 106 ? 10.939 7.717 -4.134 1.00 98.00 106 LEU A N 1
ATOM 889 C CA . LEU A 1 106 ? 11.011 6.418 -4.809 1.00 98.00 106 LEU A CA 1
ATOM 890 C C . LEU A 1 106 ? 10.025 6.318 -5.984 1.00 98.00 106 LEU A C 1
ATOM 892 O O . LEU A 1 106 ? 10.385 5.878 -7.076 1.00 98.00 106 LEU A O 1
ATOM 896 N N . PHE A 1 107 ? 8.774 6.735 -5.791 1.00 97.50 107 PHE A N 1
ATOM 897 C CA . PHE A 1 107 ? 7.770 6.727 -6.854 1.00 97.50 107 PHE A CA 1
ATOM 898 C C . PHE A 1 107 ? 8.115 7.692 -7.992 1.00 97.50 107 PHE A C 1
ATOM 900 O O . PHE A 1 107 ? 7.902 7.349 -9.154 1.00 97.50 107 PHE A O 1
ATOM 907 N N . GLY A 1 108 ? 8.683 8.859 -7.683 1.00 96.12 108 GLY A N 1
ATOM 908 C CA . GLY A 1 108 ? 9.182 9.812 -8.672 1.00 96.12 108 GLY A CA 1
ATOM 909 C C . GLY A 1 108 ? 10.334 9.243 -9.504 1.00 96.12 108 GLY A C 1
ATOM 910 O O . GLY A 1 108 ? 10.314 9.366 -10.733 1.00 96.12 108 GLY A O 1
ATOM 911 N N . THR A 1 109 ? 11.280 8.561 -8.851 1.00 96.19 109 THR A N 1
ATOM 912 C CA . THR A 1 109 ? 12.394 7.839 -9.485 1.00 96.19 109 THR A CA 1
ATOM 913 C C . THR A 1 109 ? 11.883 6.728 -10.400 1.00 96.19 109 THR A C 1
ATOM 915 O O . THR A 1 109 ? 12.287 6.649 -11.554 1.00 96.19 109 THR A O 1
ATOM 918 N N . ILE A 1 110 ? 10.934 5.904 -9.943 1.00 96.25 110 ILE A N 1
ATOM 919 C CA . ILE A 1 110 ? 10.322 4.839 -10.761 1.00 96.25 110 ILE A CA 1
ATOM 920 C C . ILE A 1 110 ? 9.574 5.427 -11.968 1.00 96.25 110 ILE A C 1
ATOM 922 O O . ILE A 1 110 ? 9.665 4.900 -13.079 1.00 96.25 110 ILE A O 1
ATOM 926 N N . ASN A 1 111 ? 8.836 6.523 -11.763 1.00 95.62 111 ASN A N 1
ATOM 927 C CA . ASN A 1 111 ? 8.084 7.181 -12.827 1.00 95.62 111 ASN A CA 1
ATOM 928 C C . ASN A 1 111 ? 9.000 7.750 -13.911 1.00 95.62 111 ASN A C 1
ATOM 930 O O . ASN A 1 111 ? 8.680 7.628 -15.086 1.00 95.62 111 ASN A O 1
ATOM 934 N N . SER A 1 112 ? 10.099 8.395 -13.516 1.00 94.38 112 SER A N 1
ATOM 935 C CA . SER A 1 112 ? 10.979 9.147 -14.424 1.00 94.38 112 SER A CA 1
ATOM 936 C C . SER A 1 112 ? 12.161 8.324 -14.938 1.00 94.38 112 SER A C 1
ATOM 938 O O . SER A 1 112 ? 12.777 8.698 -15.936 1.00 94.38 112 SER A O 1
ATOM 940 N N . GLY A 1 113 ? 12.417 7.168 -14.319 1.00 95.06 113 GLY A N 1
ATOM 941 C CA . GLY A 1 113 ? 13.659 6.424 -14.477 1.00 95.06 113 GLY A CA 1
ATOM 942 C C . GLY A 1 113 ? 14.829 7.173 -13.838 1.00 95.06 113 GLY A C 1
ATOM 943 O O . GLY A 1 113 ? 14.776 8.383 -13.618 1.00 95.06 113 GLY A O 1
ATOM 944 N N . ASP A 1 114 ? 15.905 6.450 -13.559 1.00 96.12 114 ASP A N 1
ATOM 945 C CA . ASP A 1 114 ? 17.139 7.037 -13.050 1.00 96.12 114 ASP A CA 1
ATOM 946 C C . ASP A 1 114 ? 18.349 6.216 -13.517 1.00 96.12 114 ASP A C 1
ATOM 948 O O . ASP A 1 114 ? 18.582 5.114 -13.011 1.00 96.12 114 ASP A O 1
ATOM 952 N N . PRO A 1 115 ? 19.123 6.718 -14.496 1.00 94.94 115 PRO A N 1
ATOM 953 C CA . PRO A 1 115 ? 20.294 6.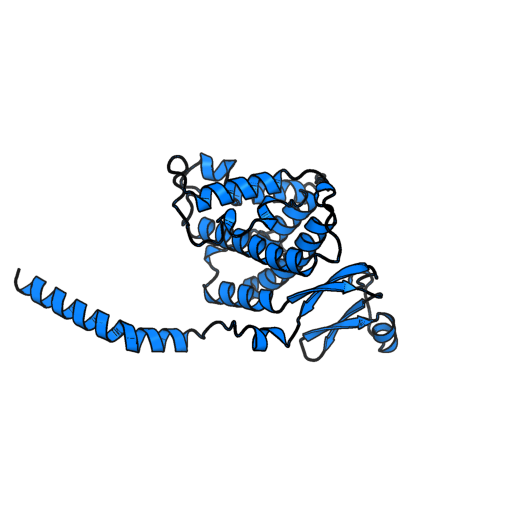015 -15.008 1.00 94.94 115 PRO A CA 1
ATOM 954 C C . PRO A 1 115 ? 21.421 5.821 -13.987 1.00 94.94 115 PRO A C 1
ATOM 956 O O . PRO A 1 115 ? 22.152 4.842 -14.106 1.00 94.94 115 PRO A O 1
ATOM 959 N N . GLU A 1 116 ? 21.582 6.721 -13.012 1.00 95.00 116 GLU A N 1
ATOM 960 C CA . GLU A 1 116 ? 22.631 6.617 -11.986 1.00 95.00 116 GLU A CA 1
ATOM 961 C C . GLU A 1 116 ? 22.339 5.449 -11.041 1.00 95.00 116 GLU A C 1
ATOM 963 O O . GLU A 1 116 ? 23.223 4.655 -10.707 1.00 95.00 116 GLU A O 1
ATOM 968 N N . MET A 1 117 ? 21.067 5.289 -10.680 1.00 94.88 117 MET A N 1
ATOM 969 C CA . MET A 1 117 ? 20.598 4.165 -9.873 1.00 94.88 117 MET A CA 1
ATOM 970 C C . MET A 1 117 ? 20.295 2.900 -10.688 1.00 94.88 117 MET A C 1
ATOM 972 O O . MET A 1 117 ? 20.058 1.846 -10.104 1.00 94.88 117 MET A O 1
ATOM 976 N N . GLY A 1 118 ? 20.295 2.974 -12.022 1.00 93.94 118 GLY A N 1
ATOM 977 C CA . GLY A 1 118 ? 19.899 1.868 -12.899 1.00 93.94 118 GLY A CA 1
ATOM 978 C C . GLY A 1 118 ? 18.393 1.578 -12.887 1.00 93.94 118 GLY A C 1
ATOM 979 O O . GLY A 1 118 ? 17.972 0.484 -13.258 1.00 93.94 118 GLY A O 1
ATOM 980 N N . VAL A 1 119 ? 17.567 2.532 -12.448 1.00 96.25 119 VAL A N 1
ATOM 981 C CA . VAL A 1 119 ? 16.108 2.388 -12.394 1.00 96.25 119 VAL A CA 1
ATOM 982 C C . VAL A 1 119 ? 15.530 2.609 -13.795 1.00 96.25 119 VAL A C 1
ATOM 984 O O . VAL A 1 119 ? 15.667 3.704 -14.351 1.00 96.25 119 VAL A O 1
ATOM 987 N N . PRO A 1 120 ? 14.867 1.606 -14.397 1.00 91.25 120 PRO A N 1
ATOM 988 C CA . PRO A 1 120 ? 14.250 1.774 -15.702 1.00 91.25 120 PRO A CA 1
ATOM 989 C C . PRO A 1 120 ? 12.977 2.624 -15.615 1.00 91.25 120 PRO A C 1
ATOM 991 O O . PRO A 1 120 ? 12.342 2.756 -14.570 1.00 91.25 120 PRO A O 1
ATOM 994 N N . PHE A 1 121 ? 12.590 3.192 -16.753 1.00 87.56 121 PHE A N 1
ATOM 995 C CA . PHE A 1 121 ? 11.417 4.051 -16.869 1.00 87.56 121 PHE A CA 1
ATOM 996 C C . PHE A 1 121 ? 10.114 3.236 -16.873 1.00 87.56 121 PHE A C 1
ATOM 998 O O . PHE A 1 121 ? 9.839 2.513 -17.835 1.00 87.56 121 PHE A O 1
ATOM 1005 N N . TYR A 1 122 ? 9.277 3.388 -15.840 1.00 81.56 122 TYR A N 1
ATOM 1006 C CA . TYR A 1 122 ? 7.967 2.730 -15.745 1.00 81.56 122 TYR A CA 1
ATOM 1007 C C . TYR A 1 122 ? 6.809 3.719 -15.924 1.00 81.56 122 TYR A C 1
ATOM 1009 O O . TYR A 1 122 ? 6.143 4.127 -14.972 1.00 81.56 122 TYR A O 1
ATOM 1017 N N . ASN A 1 123 ? 6.501 4.062 -17.176 1.00 67.75 123 ASN A N 1
ATOM 1018 C CA . ASN A 1 123 ? 5.449 5.029 -17.504 1.00 67.75 123 ASN A CA 1
ATOM 1019 C C . ASN A 1 123 ? 4.090 4.380 -17.808 1.00 67.75 123 ASN A C 1
ATOM 1021 O O . ASN A 1 123 ? 3.598 4.387 -18.935 1.00 67.75 123 ASN A O 1
ATOM 1025 N N . GLY A 1 124 ? 3.483 3.798 -16.772 1.00 74.81 124 GLY A N 1
ATOM 1026 C CA . GLY A 1 124 ? 2.124 3.243 -16.821 1.00 74.81 124 GLY A CA 1
ATOM 1027 C C . GLY A 1 124 ? 1.034 4.194 -16.312 1.00 74.81 124 GLY A C 1
ATOM 1028 O O . GLY A 1 124 ? -0.108 3.777 -16.139 1.00 74.81 124 GLY A O 1
ATOM 1029 N N . GLY A 1 125 ? 1.370 5.445 -15.981 1.00 87.19 125 GLY A N 1
ATOM 1030 C CA . GLY A 1 125 ? 0.460 6.403 -15.340 1.00 87.19 125 GLY A CA 1
ATOM 1031 C C . GLY A 1 125 ? 0.161 6.139 -13.856 1.00 87.19 125 GLY A C 1
ATOM 1032 O O . GLY A 1 125 ? -0.379 7.014 -13.184 1.00 87.19 125 GLY A O 1
ATOM 1033 N N . LEU A 1 126 ? 0.520 4.969 -13.311 1.00 91.69 126 LEU A N 1
ATOM 1034 C CA . LEU A 1 126 ? 0.330 4.642 -11.890 1.00 91.69 126 LEU A CA 1
ATOM 1035 C C . LEU A 1 126 ? 1.166 5.552 -10.976 1.00 91.69 126 LEU A C 1
ATOM 1037 O O . LEU A 1 126 ? 0.681 5.992 -9.935 1.00 91.69 126 LEU A O 1
ATOM 1041 N N . PHE A 1 127 ? 2.398 5.858 -11.378 1.00 94.81 127 PHE A N 1
ATOM 1042 C CA . PHE A 1 127 ? 3.332 6.702 -10.626 1.00 94.81 127 PHE A CA 1
ATOM 1043 C C . PHE A 1 127 ? 3.347 8.165 -11.098 1.00 94.81 127 PHE A C 1
ATOM 1045 O O . PHE A 1 127 ? 4.076 8.975 -10.540 1.00 94.81 127 PHE A O 1
ATOM 1052 N N . GLU A 1 128 ? 2.524 8.519 -12.088 1.00 94.44 128 GLU A N 1
ATOM 1053 C CA . GLU A 1 128 ? 2.538 9.840 -12.724 1.00 94.44 128 GLU A CA 1
ATOM 1054 C C . GLU A 1 128 ? 1.870 10.897 -11.825 1.00 94.44 128 GLU A C 1
ATOM 1056 O O . GLU A 1 128 ? 0.657 10.821 -11.608 1.00 94.44 128 GLU A O 1
ATOM 1061 N N . PRO A 1 129 ? 2.601 11.908 -11.317 1.00 93.94 129 PRO A N 1
ATOM 1062 C CA . PRO A 1 129 ? 2.059 12.863 -10.347 1.00 93.94 129 PRO A CA 1
ATOM 1063 C C . PRO A 1 129 ? 0.816 13.608 -10.847 1.00 93.94 129 PRO A C 1
ATOM 1065 O O . PRO A 1 129 ? -0.145 13.794 -10.103 1.00 93.94 129 PRO A O 1
ATOM 1068 N N . GLN A 1 130 ? 0.781 13.972 -12.136 1.00 93.88 130 GLN A N 1
ATOM 1069 C CA . GLN A 1 130 ? -0.327 14.742 -12.714 1.00 93.88 130 GLN A CA 1
ATOM 1070 C C . GLN A 1 130 ? -1.650 13.962 -12.736 1.00 93.88 130 GLN A C 1
ATOM 1072 O O . GLN A 1 130 ? -2.718 14.571 -12.735 1.00 93.88 130 GLN A O 1
ATOM 1077 N N . LYS A 1 131 ? -1.596 12.624 -12.740 1.00 93.88 131 LYS A N 1
ATOM 1078 C CA . LYS A 1 131 ? -2.789 11.766 -12.680 1.00 93.88 131 LYS A CA 1
ATOM 1079 C C . LYS A 1 131 ? -3.300 11.551 -11.258 1.00 93.88 131 LYS A C 1
ATOM 1081 O O . LYS A 1 131 ? -4.440 11.121 -11.102 1.00 93.88 131 LYS A O 1
ATOM 1086 N N . HIS A 1 132 ? -2.492 11.864 -10.243 1.00 95.75 132 HIS A N 1
ATOM 1087 C CA . HIS A 1 132 ? -2.789 11.586 -8.833 1.00 95.75 132 HIS A CA 1
ATOM 1088 C C . HIS A 1 132 ? -2.568 12.818 -7.936 1.00 95.75 132 HIS A C 1
ATOM 1090 O O . HIS A 1 132 ? -1.842 12.720 -6.946 1.00 95.75 132 HIS A O 1
ATOM 1096 N N . PRO A 1 133 ? -3.198 13.975 -8.232 1.00 97.12 133 PRO A N 1
ATOM 1097 C CA . PRO A 1 133 ? -2.948 15.231 -7.515 1.00 97.12 133 PRO A CA 1
ATOM 1098 C C . PRO A 1 133 ? -3.220 15.141 -6.007 1.00 97.12 133 PRO A C 1
ATOM 1100 O O . PRO A 1 133 ? -2.510 15.752 -5.216 1.00 97.12 133 PRO A O 1
ATOM 1103 N N . PHE A 1 134 ? -4.184 14.318 -5.589 1.00 97.62 134 PHE A N 1
ATOM 1104 C CA . PHE A 1 134 ? -4.485 14.089 -4.174 1.00 97.62 134 PHE A CA 1
ATOM 1105 C C . PHE A 1 134 ? -3.278 13.525 -3.402 1.00 97.62 134 PHE A C 1
ATOM 1107 O O . PHE A 1 134 ? -3.022 13.936 -2.275 1.00 97.62 134 PHE A O 1
ATOM 1114 N N . LEU A 1 135 ? -2.516 12.603 -4.006 1.00 97.44 135 LEU A N 1
ATOM 1115 C CA . LEU A 1 135 ? -1.310 12.028 -3.394 1.00 97.44 135 LEU A CA 1
ATOM 1116 C C . LEU A 1 135 ? -0.111 12.989 -3.433 1.00 97.44 135 LEU A C 1
ATOM 1118 O O . LEU A 1 135 ? 0.891 12.760 -2.755 1.00 97.44 135 LEU A O 1
ATOM 1122 N N . GLU A 1 136 ? -0.204 14.060 -4.220 1.00 96.62 136 GLU A N 1
ATOM 1123 C CA . GLU A 1 136 ? 0.792 15.125 -4.234 1.00 96.62 136 GLU A CA 1
ATOM 1124 C C . GLU A 1 136 ? 0.514 16.184 -3.166 1.00 96.62 136 GLU A C 1
ATOM 1126 O O . GLU A 1 136 ? 1.465 16.680 -2.559 1.00 96.62 136 GLU A O 1
ATOM 1131 N N . GLU A 1 137 ? -0.765 16.486 -2.934 1.00 97.12 137 GLU A N 1
ATOM 1132 C CA . GLU A 1 137 ? -1.251 17.498 -1.993 1.00 97.12 137 GLU A CA 1
ATOM 1133 C C . GLU A 1 137 ? -1.265 17.009 -0.539 1.00 97.12 137 GLU A C 1
ATOM 1135 O O . GLU A 1 137 ? -0.775 17.706 0.349 1.00 97.12 137 GLU A O 1
ATOM 1140 N N . TYR A 1 138 ? -1.797 15.811 -0.289 1.00 98.12 138 TYR A N 1
ATOM 1141 C CA . TYR A 1 138 ? -1.988 15.284 1.062 1.00 98.12 138 TYR A CA 1
ATOM 1142 C C . TYR A 1 138 ? -0.889 14.303 1.457 1.00 98.12 138 TYR A C 1
ATOM 1144 O O . TYR A 1 138 ? -0.284 13.637 0.617 1.00 98.12 138 TYR A O 1
ATOM 1152 N N . LYS A 1 139 ? -0.652 14.183 2.767 1.00 97.88 139 LYS A N 1
ATOM 1153 C CA . LYS A 1 139 ? 0.376 13.299 3.330 1.00 97.88 139 LYS A CA 1
ATOM 1154 C C . LYS A 1 139 ? -0.177 12.375 4.403 1.00 97.88 139 LYS A C 1
ATOM 1156 O O . LYS A 1 139 ? -1.229 12.625 4.985 1.00 97.88 139 LYS A O 1
ATOM 1161 N N . VAL A 1 140 ? 0.559 11.314 4.710 1.00 98.19 140 VAL A N 1
ATOM 1162 C CA . VAL A 1 140 ? 0.219 10.396 5.802 1.00 98.19 140 VAL A CA 1
ATOM 1163 C C . VAL A 1 140 ? 1.383 10.317 6.781 1.00 98.19 140 VAL A C 1
ATOM 1165 O O . VAL A 1 140 ? 2.521 10.091 6.376 1.00 98.19 140 VAL A O 1
ATOM 1168 N N . ALA A 1 141 ? 1.108 10.526 8.070 1.00 98.44 141 ALA A N 1
ATOM 1169 C CA . ALA A 1 141 ? 2.143 10.533 9.101 1.00 98.44 141 ALA A CA 1
ATOM 1170 C C . ALA A 1 141 ? 2.847 9.173 9.277 1.00 98.44 141 ALA A C 1
ATOM 1172 O O . ALA A 1 141 ? 2.254 8.109 9.063 1.00 98.44 141 ALA A O 1
ATOM 1173 N N . ASP A 1 142 ? 4.093 9.219 9.754 1.00 98.50 142 ASP A N 1
ATOM 1174 C CA . ASP A 1 142 ? 5.019 8.085 9.862 1.00 98.50 142 ASP A CA 1
ATOM 1175 C C . ASP A 1 142 ? 4.428 6.884 10.598 1.00 98.50 142 ASP A C 1
ATOM 1177 O O . ASP A 1 142 ? 4.633 5.747 10.190 1.00 98.50 142 ASP A O 1
ATOM 1181 N N . PHE A 1 143 ? 3.651 7.118 11.656 1.00 98.31 143 PHE A N 1
ATOM 1182 C CA . PHE A 1 143 ? 2.963 6.068 12.403 1.00 98.31 143 PHE A CA 1
ATOM 1183 C C . PHE A 1 143 ? 2.076 5.194 11.511 1.00 98.31 143 PHE A C 1
ATOM 1185 O O . PHE A 1 143 ? 2.073 3.971 11.649 1.00 98.31 143 PHE A O 1
ATOM 1192 N N . TYR A 1 144 ? 1.321 5.809 10.602 1.00 98.31 144 TYR A N 1
ATOM 1193 C CA . TYR A 1 144 ? 0.419 5.089 9.710 1.00 98.31 144 TYR A CA 1
ATOM 1194 C C . TYR A 1 144 ? 1.197 4.468 8.545 1.00 98.31 144 TYR A C 1
ATOM 1196 O O . TYR A 1 144 ? 0.969 3.300 8.238 1.00 98.31 144 TYR A O 1
ATOM 1204 N N . VAL A 1 145 ? 2.162 5.193 7.958 1.00 98.56 145 VAL A N 1
ATOM 1205 C CA . VAL A 1 145 ? 3.005 4.673 6.862 1.00 98.56 145 VAL A CA 1
ATOM 1206 C C . VAL A 1 145 ? 3.832 3.461 7.313 1.00 98.56 145 VAL A C 1
ATOM 1208 O O . VAL A 1 145 ? 3.884 2.443 6.628 1.00 98.56 145 VAL A O 1
ATOM 1211 N N . ALA A 1 146 ? 4.425 3.508 8.503 1.00 98.50 146 ALA A N 1
ATOM 1212 C CA . ALA A 1 146 ? 5.158 2.375 9.054 1.00 98.50 146 ALA A CA 1
ATOM 1213 C C . ALA A 1 146 ? 4.240 1.161 9.262 1.00 98.50 146 ALA A C 1
ATOM 1215 O O . ALA A 1 146 ? 4.587 0.052 8.869 1.00 98.50 146 ALA A O 1
ATOM 1216 N N . LYS A 1 147 ? 3.031 1.358 9.807 1.00 97.88 147 LYS A N 1
ATOM 1217 C CA . LYS A 1 147 ? 2.067 0.263 9.997 1.00 97.88 147 LYS A CA 1
ATOM 1218 C C . LYS A 1 147 ? 1.637 -0.398 8.688 1.00 97.88 147 LYS A C 1
ATOM 1220 O O . LYS A 1 147 ? 1.521 -1.619 8.648 1.00 97.88 147 LYS A O 1
ATOM 1225 N N . ILE A 1 148 ? 1.383 0.378 7.634 1.00 97.75 148 ILE A N 1
ATOM 1226 C CA . ILE A 1 148 ? 0.964 -0.186 6.340 1.00 97.75 148 ILE A CA 1
ATOM 1227 C C . ILE A 1 148 ? 2.127 -0.932 5.683 1.00 97.75 148 ILE A C 1
ATOM 1229 O O . ILE A 1 148 ? 1.916 -2.011 5.143 1.00 97.75 148 ILE A O 1
ATOM 1233 N N . ILE A 1 149 ? 3.355 -0.403 5.773 1.00 98.19 149 ILE A N 1
ATOM 1234 C CA . ILE A 1 149 ? 4.544 -1.061 5.225 1.00 98.19 149 ILE A CA 1
ATOM 1235 C C . ILE A 1 149 ? 4.755 -2.383 5.952 1.00 98.19 149 ILE A C 1
ATOM 1237 O O . ILE A 1 149 ? 4.964 -3.402 5.301 1.00 98.19 149 ILE A O 1
ATOM 1241 N N . ASP A 1 150 ? 4.616 -2.393 7.276 1.00 97.44 150 ASP A N 1
ATOM 1242 C CA . ASP A 1 150 ? 4.740 -3.603 8.077 1.00 97.44 150 ASP A CA 1
ATOM 1243 C C . ASP A 1 150 ? 3.722 -4.679 7.690 1.00 97.44 150 ASP A C 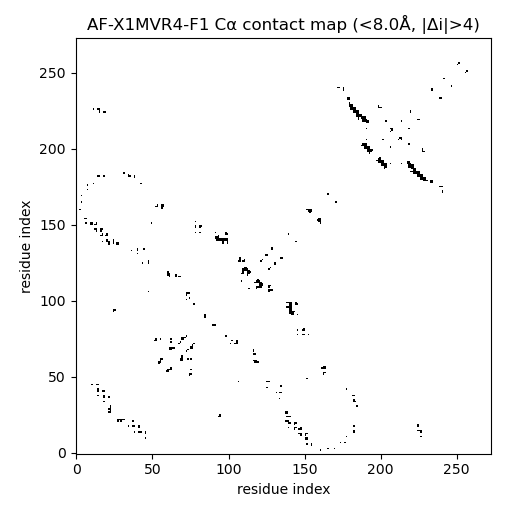1
ATOM 1245 O O . ASP A 1 150 ? 4.101 -5.820 7.429 1.00 97.44 150 ASP A O 1
ATOM 1249 N N . LEU A 1 151 ? 2.445 -4.297 7.573 1.00 95.62 151 LEU A N 1
ATOM 1250 C CA . LEU A 1 151 ? 1.359 -5.192 7.165 1.00 95.62 151 LEU A CA 1
ATOM 1251 C C . LEU A 1 151 ? 1.579 -5.788 5.774 1.00 95.62 151 LEU A C 1
ATOM 1253 O O . LEU A 1 151 ? 1.295 -6.962 5.547 1.00 95.62 151 LEU A O 1
ATOM 1257 N N . LEU A 1 152 ? 2.054 -4.981 4.826 1.00 94.81 152 LEU A N 1
ATOM 1258 C CA . LEU A 1 152 ? 2.289 -5.443 3.461 1.00 94.81 152 LEU A CA 1
ATOM 1259 C C . LEU A 1 152 ? 3.573 -6.270 3.350 1.00 94.81 152 LEU A C 1
ATOM 1261 O O . LEU A 1 152 ? 3.656 -7.154 2.503 1.00 94.81 152 LEU A O 1
ATOM 1265 N N . CYS A 1 153 ? 4.582 -6.005 4.176 1.00 95.38 153 CYS A N 1
ATOM 1266 C CA . CYS A 1 153 ? 5.893 -6.626 4.021 1.00 95.38 153 CYS A CA 1
ATOM 1267 C C . CYS A 1 153 ? 6.098 -7.854 4.904 1.00 95.38 153 CYS A C 1
ATOM 1269 O O . CYS A 1 153 ? 6.940 -8.679 4.553 1.00 95.38 153 CYS A O 1
ATOM 1271 N N . ARG A 1 154 ? 5.390 -7.992 6.033 1.00 94.00 154 ARG A N 1
ATOM 1272 C CA . ARG A 1 154 ? 5.586 -9.092 6.988 1.00 94.00 154 ARG A CA 1
ATOM 1273 C C . ARG A 1 154 ? 4.317 -9.911 7.214 1.00 94.00 154 ARG A C 1
ATOM 1275 O O . ARG A 1 154 ? 3.208 -9.386 7.229 1.00 94.00 154 ARG A O 1
ATOM 1282 N N . SER A 1 155 ? 4.496 -11.215 7.414 1.00 90.75 155 SER A N 1
ATOM 1283 C CA . SER A 1 155 ? 3.432 -12.121 7.850 1.00 90.75 155 SER A CA 1
ATOM 1284 C C . SER A 1 155 ? 3.150 -11.978 9.350 1.00 90.75 155 SER A C 1
ATOM 1286 O O . SER A 1 155 ? 3.905 -11.345 10.094 1.00 90.75 155 SER A O 1
ATOM 1288 N N . LYS A 1 156 ? 2.094 -12.642 9.828 1.00 86.50 156 LYS A N 1
ATOM 1289 C CA . LYS A 1 156 ? 1.759 -12.774 11.258 1.00 86.50 156 LYS A CA 1
ATOM 1290 C C . LYS A 1 156 ? 2.904 -13.380 12.084 1.00 86.50 156 LYS A C 1
ATOM 1292 O O . LYS A 1 156 ? 3.048 -13.042 13.256 1.00 86.50 156 LYS A O 1
ATOM 1297 N N . ASP A 1 157 ? 3.755 -14.194 11.458 1.00 89.00 157 ASP A N 1
ATOM 1298 C CA . ASP A 1 157 ? 4.958 -14.781 12.067 1.00 89.00 157 ASP A CA 1
ATOM 1299 C C . ASP A 1 157 ? 6.179 -13.837 12.023 1.00 89.00 157 ASP A C 1
ATOM 1301 O O . ASP A 1 157 ? 7.298 -14.248 12.326 1.00 89.00 157 ASP A O 1
ATOM 1305 N N . LYS A 1 158 ? 5.984 -12.568 11.633 1.00 90.44 158 LYS A N 1
ATOM 1306 C CA . LYS A 1 158 ? 7.017 -11.528 11.469 1.00 90.44 158 LYS A CA 1
ATOM 1307 C C . LYS A 1 158 ? 8.089 -11.829 10.414 1.00 90.44 158 LYS A C 1
ATOM 1309 O O . LYS A 1 158 ? 9.105 -11.133 10.358 1.00 90.44 158 LYS A O 1
ATOM 1314 N N . ALA A 1 159 ? 7.878 -12.822 9.555 1.00 92.25 159 ALA A N 1
ATOM 1315 C CA . ALA A 1 159 ? 8.760 -13.094 8.426 1.00 92.25 159 ALA A CA 1
ATOM 1316 C C . ALA A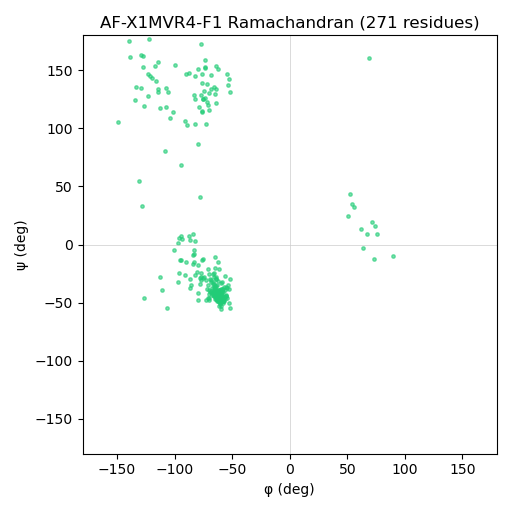 1 159 ? 8.427 -12.168 7.249 1.00 92.25 159 ALA A C 1
ATOM 1318 O O . ALA A 1 159 ? 7.257 -11.857 7.028 1.00 92.25 159 ALA A O 1
ATOM 1319 N N . PHE A 1 160 ? 9.432 -11.747 6.473 1.00 93.81 160 PHE A N 1
ATOM 1320 C CA . PHE A 1 160 ? 9.171 -10.993 5.246 1.00 93.81 160 PHE A CA 1
ATOM 1321 C C . PHE A 1 160 ? 8.444 -11.864 4.217 1.00 93.81 160 PHE A C 1
ATOM 1323 O O . PHE A 1 160 ? 8.812 -13.016 3.987 1.00 93.81 160 PHE A O 1
ATOM 1330 N N . ILE A 1 161 ? 7.420 -11.293 3.592 1.00 91.12 161 ILE A N 1
ATOM 1331 C CA . ILE A 1 161 ? 6.642 -11.934 2.535 1.00 91.12 161 ILE A CA 1
ATOM 1332 C C . ILE A 1 161 ? 7.475 -11.938 1.251 1.00 91.12 161 ILE A C 1
ATOM 1334 O O . ILE A 1 161 ? 8.036 -10.915 0.861 1.00 91.12 161 ILE A O 1
ATOM 1338 N N . ASP A 1 162 ? 7.548 -13.089 0.584 1.00 89.00 162 ASP A N 1
ATOM 1339 C CA . ASP A 1 162 ? 8.214 -13.226 -0.710 1.00 89.00 162 ASP A CA 1
ATOM 1340 C C . ASP A 1 162 ? 7.243 -12.963 -1.868 1.00 89.00 162 ASP A C 1
ATOM 1342 O O . ASP A 1 162 ? 6.441 -13.823 -2.252 1.00 89.00 162 ASP A O 1
ATOM 1346 N N . TYR A 1 163 ? 7.352 -11.768 -2.447 1.00 88.75 163 TYR A N 1
ATOM 1347 C CA . TYR A 1 163 ? 6.531 -11.330 -3.573 1.00 88.75 163 TYR A CA 1
ATOM 1348 C C . TYR A 1 163 ? 6.938 -11.966 -4.911 1.00 88.75 163 TYR A C 1
ATOM 1350 O O . TYR A 1 163 ? 6.165 -11.896 -5.867 1.00 88.75 163 TYR A O 1
ATOM 1358 N N . SER A 1 164 ? 8.096 -12.634 -5.004 1.00 84.12 164 SER A N 1
ATOM 1359 C CA . SER A 1 164 ? 8.552 -13.265 -6.253 1.00 84.12 164 SER A CA 1
ATOM 1360 C C . SER A 1 164 ? 7.688 -14.469 -6.655 1.00 84.12 164 SER A C 1
ATOM 1362 O O . SER A 1 164 ? 7.499 -14.739 -7.848 1.00 84.12 164 SER A O 1
ATOM 1364 N N . SER A 1 165 ? 7.131 -15.145 -5.644 1.00 77.62 165 SER A N 1
ATOM 1365 C CA . SER A 1 165 ? 6.277 -16.332 -5.746 1.00 77.62 165 SER A CA 1
ATOM 1366 C C . SER A 1 165 ? 4.802 -16.017 -6.025 1.00 77.62 165 SER A C 1
ATOM 1368 O O . SER A 1 165 ? 4.004 -16.922 -6.289 1.00 77.62 165 SER A O 1
ATOM 1370 N N . LEU A 1 166 ? 4.415 -14.738 -5.980 1.00 75.75 166 LEU A N 1
ATOM 1371 C CA . LEU A 1 166 ? 3.048 -14.327 -6.268 1.00 75.75 166 LEU A CA 1
ATOM 1372 C C . LEU A 1 166 ? 2.782 -14.439 -7.769 1.00 75.75 166 LEU A C 1
ATOM 1374 O O . LEU A 1 166 ? 3.189 -13.601 -8.569 1.00 75.75 166 LEU A O 1
ATOM 1378 N N . GLU A 1 167 ? 2.056 -15.487 -8.150 1.00 68.19 167 GLU A N 1
ATOM 1379 C CA . GLU A 1 167 ? 1.480 -15.590 -9.489 1.00 68.19 167 GLU A CA 1
ATOM 1380 C C . GLU A 1 167 ? 0.623 -14.355 -9.816 1.00 68.19 167 GLU A C 1
ATOM 1382 O O . GLU A 1 167 ? -0.086 -13.829 -8.953 1.00 68.19 167 GLU A O 1
ATOM 1387 N N . ALA A 1 168 ? 0.600 -13.950 -11.091 1.00 64.31 168 ALA A N 1
ATOM 1388 C CA . ALA A 1 168 ? -0.222 -12.834 -11.574 1.00 64.31 168 ALA A CA 1
ATOM 1389 C C . ALA A 1 168 ? -1.709 -12.964 -11.178 1.00 64.31 168 ALA A C 1
ATOM 1391 O O . ALA A 1 168 ? -2.391 -11.966 -10.942 1.00 64.31 168 ALA A O 1
ATOM 1392 N N . ARG A 1 169 ? -2.199 -14.203 -11.030 1.00 65.62 169 ARG A N 1
ATOM 1393 C CA . ARG A 1 169 ? -3.549 -14.521 -10.548 1.00 65.62 169 ARG A CA 1
ATOM 1394 C C . ARG A 1 169 ? -3.812 -14.002 -9.130 1.00 65.62 169 ARG A C 1
ATOM 1396 O O . ARG A 1 169 ? -4.894 -13.477 -8.870 1.00 65.62 169 ARG A O 1
ATOM 1403 N N . HIS A 1 170 ? -2.845 -14.127 -8.218 1.00 69.25 170 HIS A N 1
ATOM 1404 C CA . HIS A 1 170 ? -3.001 -13.667 -6.837 1.00 69.25 170 HIS A CA 1
ATOM 1405 C C . HIS A 1 170 ? -3.099 -12.139 -6.780 1.00 69.25 170 HIS A C 1
ATOM 1407 O O . HIS A 1 170 ? -4.009 -11.620 -6.137 1.00 69.25 170 HIS A O 1
ATOM 1413 N N . LEU A 1 171 ? -2.257 -11.428 -7.535 1.00 69.06 171 LEU A N 1
ATOM 1414 C CA . LEU A 1 171 ? -2.337 -9.970 -7.683 1.00 69.06 171 LEU A CA 1
ATOM 1415 C C . LEU A 1 171 ? -3.693 -9.534 -8.249 1.00 69.06 171 LEU A C 1
ATOM 1417 O O . LEU A 1 171 ? -4.353 -8.685 -7.657 1.00 69.06 171 LEU A O 1
ATOM 1421 N N . GLY A 1 172 ? -4.158 -10.181 -9.324 1.00 69.25 172 GLY A N 1
ATOM 1422 C CA . GLY A 1 172 ? -5.481 -9.924 -9.902 1.00 69.25 172 GLY A CA 1
ATOM 1423 C C . GLY A 1 172 ? -6.613 -10.081 -8.881 1.00 69.25 172 GLY A C 1
ATOM 1424 O O . GLY A 1 172 ? -7.468 -9.208 -8.777 1.00 69.25 172 GLY A O 1
ATOM 1425 N N . SER A 1 173 ? -6.576 -11.139 -8.064 1.00 72.31 173 SER A N 1
ATOM 1426 C CA . SER A 1 173 ? -7.582 -11.379 -7.020 1.00 72.31 173 SER A CA 1
ATOM 1427 C C . SER A 1 173 ? -7.535 -10.368 -5.867 1.00 72.31 173 SER A C 1
ATOM 1429 O O . SER A 1 173 ? -8.578 -10.033 -5.304 1.00 72.31 173 SER A O 1
ATOM 1431 N N . ILE A 1 174 ? -6.347 -9.857 -5.526 1.00 75.12 174 ILE A N 1
ATOM 1432 C CA . ILE A 1 174 ? -6.175 -8.812 -4.509 1.00 75.12 174 ILE A CA 1
ATOM 1433 C C . ILE A 1 174 ? -6.744 -7.497 -5.043 1.00 75.12 174 ILE A C 1
ATOM 1435 O O . ILE A 1 174 ? -7.555 -6.872 -4.364 1.00 75.12 174 ILE A O 1
ATOM 1439 N N . TYR A 1 175 ? -6.395 -7.121 -6.276 1.00 72.25 175 TYR A N 1
ATOM 1440 C CA . TYR A 1 175 ? -6.902 -5.917 -6.935 1.00 72.25 175 TYR A CA 1
ATOM 1441 C C . TYR A 1 175 ? -8.422 -5.954 -7.128 1.00 72.25 175 TYR A C 1
ATOM 1443 O O . TYR A 1 175 ? -9.122 -5.012 -6.764 1.00 72.25 175 TYR A O 1
ATOM 1451 N N . GLU A 1 176 ? -8.962 -7.068 -7.622 1.00 71.94 176 GLU A N 1
ATOM 1452 C CA . GLU A 1 176 ? -10.408 -7.250 -7.772 1.00 71.94 176 GLU A CA 1
ATOM 1453 C C . GLU A 1 176 ? -11.123 -7.299 -6.415 1.00 71.94 176 GLU A C 1
ATOM 1455 O O . GLU A 1 176 ? -12.266 -6.862 -6.286 1.00 71.94 176 GLU A O 1
ATOM 1460 N N . GLY A 1 177 ? -10.469 -7.855 -5.395 1.00 71.00 177 GLY A N 1
ATOM 1461 C CA . GLY A 1 177 ? -10.958 -7.834 -4.025 1.00 71.00 177 GLY A CA 1
ATOM 1462 C C . GLY A 1 177 ? -11.088 -6.406 -3.521 1.00 71.00 177 GLY A C 1
ATOM 1463 O O . GLY A 1 177 ? -12.162 -6.022 -3.085 1.00 71.00 177 GLY A O 1
ATOM 1464 N N . LEU A 1 178 ? -10.020 -5.616 -3.625 1.00 72.44 178 LEU A N 1
ATOM 1465 C CA . LEU A 1 178 ? -9.950 -4.247 -3.119 1.00 72.44 178 LEU A CA 1
ATOM 1466 C C . LEU A 1 178 ? -11.048 -3.324 -3.652 1.00 72.44 178 LEU A C 1
ATOM 1468 O O . LEU A 1 178 ? -11.569 -2.514 -2.892 1.00 72.44 178 LEU A O 1
ATOM 1472 N N . LEU A 1 179 ? -11.438 -3.480 -4.919 1.00 72.25 179 LEU A N 1
ATOM 1473 C CA . LEU A 1 179 ? -12.504 -2.680 -5.529 1.00 72.25 179 LEU A CA 1
ATOM 1474 C C . LEU A 1 179 ? -13.892 -2.909 -4.903 1.00 72.25 179 LEU A C 1
ATOM 1476 O O . LEU A 1 179 ? -14.767 -2.064 -5.060 1.00 72.25 179 LEU A O 1
ATOM 1480 N N . GLU A 1 180 ? -14.126 -4.028 -4.211 1.00 73.25 180 GLU A N 1
ATOM 1481 C CA . GLU A 1 180 ? -15.410 -4.295 -3.540 1.00 73.25 180 GLU A CA 1
ATOM 1482 C C . GLU A 1 180 ? -15.564 -3.576 -2.203 1.00 73.25 180 GLU A C 1
ATOM 1484 O O . GLU A 1 180 ? -16.670 -3.511 -1.654 1.00 73.25 180 GLU A O 1
ATOM 1489 N N . TYR A 1 181 ? -14.457 -3.117 -1.632 1.00 77.00 181 TYR A N 1
ATOM 1490 C CA . TYR A 1 181 ? -14.450 -2.576 -0.291 1.00 77.00 181 TYR A CA 1
ATOM 1491 C C . TYR A 1 181 ? -14.709 -1.078 -0.314 1.00 77.00 181 TYR A C 1
ATOM 1493 O O . TYR A 1 181 ? -14.325 -0.364 -1.232 1.00 77.00 181 TYR A O 1
ATOM 1501 N N . LYS A 1 182 ? -15.386 -0.601 0.727 1.00 81.31 182 LYS A N 1
ATOM 1502 C CA . LYS A 1 182 ? -15.590 0.816 0.998 1.00 81.31 182 LYS A CA 1
ATOM 1503 C C . LYS A 1 182 ? -15.194 1.108 2.420 1.00 81.31 182 LYS A C 1
ATOM 1505 O O . LYS A 1 182 ? -15.607 0.405 3.343 1.00 81.31 182 LYS A O 1
ATOM 1510 N N . VAL A 1 183 ? -14.451 2.190 2.586 1.00 86.00 183 VAL A N 1
ATOM 1511 C CA . VAL A 1 183 ? -14.227 2.779 3.898 1.00 86.00 183 VAL A CA 1
ATOM 1512 C C . VAL A 1 183 ? -15.504 3.519 4.301 1.00 86.00 183 VAL A C 1
ATOM 1514 O O . VAL A 1 183 ? -16.009 4.360 3.557 1.00 86.00 183 VAL A O 1
ATOM 1517 N N . LYS A 1 184 ? -16.043 3.174 5.467 1.00 88.12 184 LYS A N 1
ATOM 1518 C CA . LYS A 1 184 ? -17.244 3.758 6.069 1.00 88.12 184 LYS A CA 1
ATOM 1519 C C . LYS A 1 184 ? -16.947 4.177 7.504 1.00 88.12 184 LYS A C 1
ATOM 1521 O O . LYS A 1 184 ? -15.967 3.728 8.092 1.00 88.12 184 LYS A O 1
ATOM 1526 N N . ILE A 1 185 ? -17.811 5.016 8.061 1.00 88.00 185 ILE A N 1
ATOM 1527 C CA . ILE A 1 185 ? -17.770 5.410 9.471 1.00 88.00 185 ILE A CA 1
ATOM 1528 C C . ILE A 1 185 ? -18.918 4.731 10.195 1.00 88.00 185 ILE A C 1
ATOM 1530 O O . ILE A 1 185 ? -20.032 4.669 9.672 1.00 88.00 185 ILE A O 1
ATOM 1534 N N . ALA A 1 186 ? -18.629 4.175 11.364 1.00 89.38 186 ALA A N 1
ATOM 1535 C CA . ALA A 1 186 ? -19.637 3.569 12.212 1.00 89.38 186 ALA A CA 1
ATOM 1536 C C . ALA A 1 186 ? -20.527 4.664 12.821 1.00 89.38 186 ALA A C 1
ATOM 1538 O O . ALA A 1 186 ? -20.039 5.554 13.511 1.00 89.38 186 ALA A O 1
ATOM 1539 N N . GLU A 1 187 ? -21.831 4.632 12.549 1.00 88.25 187 GLU A N 1
ATOM 1540 C CA . GLU A 1 187 ? -22.788 5.585 13.140 1.00 88.25 187 GLU A CA 1
ATOM 1541 C C . GLU A 1 187 ? -23.125 5.219 14.596 1.00 88.25 187 GLU A C 1
ATOM 1543 O O . GLU A 1 187 ? -23.388 6.082 15.429 1.00 88.25 187 GLU A O 1
ATOM 1548 N N . GLU A 1 188 ? -23.032 3.936 14.931 1.00 91.25 188 GLU A N 1
ATOM 1549 C CA . GLU A 1 188 ? -23.197 3.368 16.269 1.00 91.25 188 GLU A CA 1
ATOM 1550 C C . GLU A 1 188 ? -22.152 2.268 16.493 1.00 91.25 188 GLU A C 1
ATOM 1552 O O . GLU A 1 188 ? -21.422 1.929 15.566 1.00 91.25 188 GLU A O 1
ATOM 1557 N N . ASP A 1 189 ? -22.075 1.693 17.693 1.00 92.50 189 ASP A N 1
ATOM 1558 C CA . ASP A 1 189 ? -21.137 0.598 17.960 1.00 92.50 189 ASP A CA 1
ATOM 1559 C C . ASP A 1 189 ? -21.496 -0.636 17.118 1.00 92.50 189 ASP A C 1
ATOM 1561 O O . ASP A 1 189 ? -22.599 -1.187 17.230 1.00 92.50 189 ASP A O 1
ATOM 1565 N N . LEU A 1 190 ? -20.555 -1.100 16.298 1.00 91.31 190 LEU A N 1
ATOM 1566 C CA . LEU A 1 190 ? -20.727 -2.225 15.379 1.00 91.31 190 LEU A CA 1
ATOM 1567 C C . LEU A 1 190 ? -19.834 -3.404 15.762 1.00 91.31 190 LEU A C 1
ATOM 1569 O O . LEU A 1 190 ? -18.786 -3.253 16.383 1.00 91.31 190 LEU A O 1
ATOM 1573 N N . VAL A 1 191 ? -20.235 -4.599 15.330 1.00 89.38 191 VAL A N 1
ATOM 1574 C CA . VAL A 1 191 ? -19.421 -5.818 15.411 1.00 89.38 191 VAL A CA 1
ATOM 1575 C C . VAL A 1 191 ? -19.465 -6.549 14.078 1.00 89.38 191 VAL A C 1
ATOM 1577 O O . VAL A 1 191 ? -20.530 -6.719 13.475 1.00 89.38 191 VAL A O 1
ATOM 1580 N N . ALA A 1 192 ? -18.301 -7.007 13.621 1.00 85.31 192 ALA A N 1
ATOM 1581 C CA . ALA A 1 192 ? -18.191 -7.867 12.453 1.00 85.31 192 ALA A CA 1
ATOM 1582 C C . ALA A 1 192 ? -18.723 -9.275 12.773 1.00 85.31 192 ALA A C 1
ATOM 1584 O O . ALA A 1 192 ? -18.249 -9.954 13.681 1.00 85.31 192 ALA A O 1
ATOM 1585 N N . THR A 1 193 ? -19.708 -9.745 12.008 1.00 80.94 193 THR A N 1
ATOM 1586 C CA . THR A 1 193 ? -20.269 -11.098 12.139 1.00 80.94 193 THR A CA 1
ATOM 1587 C C . THR A 1 193 ? -20.174 -11.847 10.819 1.00 80.94 193 THR A C 1
ATOM 1589 O O . THR A 1 193 ? -20.299 -11.261 9.745 1.00 80.94 193 THR A O 1
ATOM 1592 N N . LYS A 1 194 ? -19.978 -13.170 10.863 1.00 78.19 194 LYS A N 1
ATOM 1593 C CA . LYS A 1 194 ? -19.977 -13.999 9.650 1.00 78.19 194 LYS A CA 1
ATOM 1594 C C . LYS A 1 194 ? -21.381 -14.533 9.367 1.00 78.19 194 LYS A C 1
ATOM 1596 O O . LYS A 1 194 ? -21.831 -15.474 10.015 1.00 78.19 194 LYS A O 1
ATOM 1601 N N . LYS A 1 195 ? -22.063 -13.996 8.352 1.00 72.75 195 LYS A N 1
ATOM 1602 C CA . LYS A 1 195 ? -23.335 -14.536 7.834 1.00 72.75 195 LYS A CA 1
ATOM 1603 C C . LYS A 1 195 ? -23.102 -15.193 6.472 1.00 72.75 195 LYS A C 1
ATOM 1605 O O . LYS A 1 195 ? -22.699 -14.534 5.518 1.00 72.75 195 LYS A O 1
ATOM 1610 N N . LYS A 1 196 ? -23.369 -16.504 6.366 1.00 67.25 196 LYS A N 1
ATOM 1611 C CA . LYS A 1 196 ? -23.191 -17.304 5.129 1.00 67.25 196 LYS A CA 1
ATOM 1612 C C . LYS A 1 196 ? -21.787 -17.159 4.504 1.00 67.25 196 LYS A C 1
ATOM 1614 O O . LYS A 1 196 ? -21.660 -16.966 3.297 1.00 67.25 196 LYS A O 1
ATOM 1619 N N . GLY A 1 197 ? -20.745 -17.199 5.338 1.00 64.69 197 GLY A N 1
ATOM 1620 C CA . GLY A 1 197 ? -19.348 -17.068 4.903 1.00 64.69 197 GLY A CA 1
ATOM 1621 C C . GLY A 1 197 ? -18.905 -15.645 4.540 1.00 64.69 197 GLY A C 1
ATOM 1622 O O . GLY A 1 197 ? -17.817 -15.487 4.001 1.00 64.69 197 GLY A O 1
ATOM 1623 N N . LYS A 1 198 ? -19.721 -14.616 4.816 1.00 65.50 198 LYS A N 1
ATOM 1624 C CA . LYS A 1 198 ? -19.405 -13.208 4.532 1.00 65.50 198 LYS A CA 1
ATOM 1625 C C . LYS A 1 198 ? -19.398 -12.378 5.800 1.00 65.50 198 LYS A C 1
ATOM 1627 O O . LYS A 1 198 ? -20.234 -12.597 6.674 1.00 65.50 198 LYS A O 1
ATOM 1632 N N . GLU A 1 199 ? -18.479 -11.429 5.861 1.00 75.19 199 GLU A N 1
ATOM 1633 C CA . GLU A 1 199 ? -18.415 -10.449 6.935 1.00 75.19 199 GLU A CA 1
ATOM 1634 C C . GLU A 1 199 ? -19.537 -9.417 6.769 1.00 75.19 199 GLU A C 1
ATOM 1636 O O . GLU A 1 199 ? -19.734 -8.854 5.692 1.00 75.19 199 GLU A O 1
ATOM 1641 N N . VAL A 1 200 ? -20.329 -9.239 7.822 1.00 81.50 200 VAL A N 1
ATOM 1642 C CA . VAL A 1 200 ? -21.437 -8.289 7.898 1.00 81.50 200 VAL A CA 1
ATOM 1643 C C . VAL A 1 200 ? -21.340 -7.568 9.232 1.00 81.50 200 VAL A C 1
ATOM 1645 O O . VAL A 1 200 ? -21.339 -8.207 10.286 1.00 81.50 200 VAL A O 1
ATOM 1648 N N . PHE A 1 201 ? -21.294 -6.244 9.174 1.00 86.19 201 PHE A N 1
ATOM 1649 C CA . PHE A 1 201 ? -21.293 -5.384 10.348 1.00 86.19 201 PHE A CA 1
ATOM 1650 C C . PHE A 1 201 ? -22.728 -5.189 10.829 1.00 86.19 201 PHE A C 1
ATOM 1652 O O . PHE A 1 201 ? -23.602 -4.821 10.043 1.00 86.19 201 PHE A O 1
ATOM 1659 N N . VAL A 1 202 ? -22.975 -5.490 12.101 1.00 87.94 202 VAL A N 1
ATOM 1660 C CA . VAL A 1 202 ? -24.284 -5.329 12.748 1.00 87.94 202 VAL A CA 1
ATOM 1661 C C . VAL A 1 202 ? -24.133 -4.523 14.038 1.00 87.94 202 VAL A C 1
ATOM 1663 O O . VAL A 1 202 ? -23.063 -4.584 14.651 1.00 87.94 202 VAL A O 1
ATOM 1666 N N . PRO A 1 203 ? -25.180 -3.810 14.484 1.00 90.94 203 PRO A N 1
ATOM 1667 C CA . PRO A 1 203 ? -25.170 -3.125 15.770 1.00 90.94 203 PRO A CA 1
ATOM 1668 C C . PRO A 1 203 ? -24.812 -4.054 16.931 1.00 90.94 203 PRO A C 1
ATOM 1670 O O . PRO A 1 203 ? -25.343 -5.164 17.054 1.00 90.94 203 PRO A O 1
ATOM 1673 N N . LEU A 1 204 ? -23.966 -3.574 17.847 1.00 89.19 204 LEU A N 1
ATOM 1674 C CA . LEU A 1 204 ? -23.526 -4.309 19.037 1.00 89.19 204 LEU A CA 1
ATOM 1675 C C . LEU A 1 204 ? -24.715 -4.818 19.868 1.00 89.19 204 LEU A C 1
ATOM 1677 O O . LEU A 1 204 ? -24.672 -5.912 20.432 1.00 89.19 204 LEU A O 1
ATOM 1681 N N . ARG A 1 205 ? -25.804 -4.042 19.918 1.00 88.31 205 ARG A N 1
ATOM 1682 C CA . ARG A 1 205 ? -27.049 -4.402 20.617 1.00 88.31 205 ARG A CA 1
ATOM 1683 C C . ARG A 1 205 ? -27.700 -5.650 20.019 1.00 88.31 205 ARG A C 1
ATOM 1685 O O . ARG A 1 205 ? -28.115 -6.539 20.759 1.00 88.31 205 ARG A O 1
ATOM 1692 N N . GLU A 1 206 ? -27.740 -5.738 18.693 1.00 86.88 206 GLU A N 1
ATOM 1693 C CA . GLU A 1 206 ? -28.324 -6.862 17.956 1.00 86.88 206 GLU A CA 1
ATOM 1694 C C . GLU A 1 206 ? -27.443 -8.122 18.077 1.00 86.88 206 GLU A C 1
ATOM 1696 O O . GLU A 1 206 ? -27.930 -9.237 18.294 1.00 86.88 206 GLU A O 1
ATOM 1701 N N . ALA A 1 207 ? -26.119 -7.945 18.047 1.00 85.44 207 ALA A N 1
ATOM 1702 C CA . ALA A 1 207 ? -25.160 -9.028 18.258 1.00 85.44 207 ALA A CA 1
ATOM 1703 C C . ALA A 1 207 ? -25.220 -9.601 19.691 1.00 85.44 207 ALA A C 1
ATOM 1705 O O . ALA A 1 207 ? -25.198 -10.820 19.874 1.00 85.44 207 ALA A O 1
ATOM 1706 N N . LYS A 1 208 ? -25.369 -8.748 20.714 1.00 85.12 208 LYS A N 1
ATOM 1707 C CA . LYS A 1 208 ? -25.562 -9.192 22.108 1.00 85.12 208 LYS A CA 1
ATOM 1708 C C . LYS A 1 208 ? -26.900 -9.912 22.300 1.00 85.12 208 LYS A C 1
ATOM 1710 O O . LYS A 1 208 ? -26.939 -10.943 22.967 1.00 85.12 208 LYS A O 1
ATOM 1715 N N . ALA A 1 209 ? -27.976 -9.421 21.681 1.00 84.12 209 ALA A N 1
ATOM 1716 C CA . ALA A 1 209 ? -29.300 -10.046 21.754 1.00 84.12 209 ALA A CA 1
ATOM 1717 C C . ALA A 1 209 ? -29.344 -11.450 21.122 1.00 84.12 209 ALA A C 1
ATOM 1719 O O . ALA A 1 209 ? -30.116 -12.300 21.557 1.00 84.12 209 ALA A O 1
ATOM 1720 N N . SER A 1 210 ? -28.488 -11.720 20.133 1.00 78.50 210 SER A N 1
ATOM 1721 C CA . SER A 1 210 ? -28.352 -13.044 19.508 1.00 78.50 210 SER A CA 1
ATOM 1722 C C . SER A 1 210 ? -27.463 -14.026 20.288 1.00 78.50 210 SER A C 1
ATOM 1724 O O . SER A 1 210 ? -27.254 -15.149 19.833 1.00 78.50 210 SER A O 1
ATOM 1726 N N . GLY A 1 211 ? -26.949 -13.638 21.464 1.00 76.75 211 GLY A N 1
ATOM 1727 C CA . GLY A 1 211 ? -26.112 -14.494 22.313 1.00 76.75 211 GLY A CA 1
ATOM 1728 C C . GLY A 1 211 ? -24.683 -14.690 21.795 1.00 76.75 211 GLY A C 1
ATOM 1729 O O . GLY A 1 211 ? -23.987 -15.605 22.238 1.00 76.75 211 GLY A O 1
ATOM 1730 N N . SER A 1 212 ? -24.233 -13.849 20.858 1.00 77.19 212 SER A N 1
ATOM 1731 C CA . SER A 1 212 ? -22.879 -13.926 20.310 1.00 77.19 212 SER A CA 1
ATOM 1732 C C . SER A 1 212 ? -21.846 -13.546 21.376 1.00 77.19 212 SER A C 1
ATOM 1734 O O . SER A 1 212 ? -21.996 -12.546 22.079 1.00 77.19 212 SER A O 1
ATOM 1736 N N . LYS A 1 213 ? -20.775 -14.338 21.503 1.00 79.50 213 LYS A N 1
ATOM 1737 C CA . LYS A 1 213 ? -19.655 -14.039 22.406 1.00 79.50 213 LYS A CA 1
ATOM 1738 C C . LYS A 1 213 ? -18.721 -13.050 21.703 1.00 79.50 213 LYS A C 1
ATOM 1740 O O . LYS A 1 213 ? -18.005 -13.449 20.794 1.00 79.50 213 LYS A O 1
ATOM 1745 N N . ILE A 1 214 ? -18.776 -11.782 22.102 1.00 82.19 214 ILE A N 1
ATOM 1746 C CA . ILE A 1 214 ? -18.080 -10.665 21.444 1.00 82.19 214 ILE A CA 1
ATOM 1747 C C . ILE A 1 214 ? -16.885 -10.255 22.300 1.00 82.19 214 ILE A C 1
ATOM 1749 O O . ILE A 1 214 ? -17.034 -10.073 23.511 1.00 82.19 214 ILE A O 1
ATOM 1753 N N . ARG A 1 215 ? -15.706 -10.118 21.691 1.00 82.50 215 ARG A N 1
ATOM 1754 C CA . ARG A 1 215 ? -14.518 -9.572 22.365 1.00 82.50 215 ARG A CA 1
ATOM 1755 C C . ARG A 1 215 ? -14.501 -8.050 22.232 1.00 82.50 215 ARG A C 1
ATOM 1757 O O . ARG A 1 215 ? -14.912 -7.531 21.204 1.00 82.50 215 ARG A O 1
ATOM 1764 N N . GLU A 1 216 ? -13.969 -7.337 23.225 1.00 78.25 216 GLU A N 1
ATOM 1765 C CA . GLU A 1 216 ? -13.821 -5.869 23.147 1.00 78.25 216 GLU A CA 1
ATOM 1766 C C . GLU A 1 216 ? -13.000 -5.435 21.926 1.00 78.25 216 GLU A C 1
ATOM 1768 O O . GLU A 1 216 ? -13.361 -4.480 21.255 1.00 78.25 216 GLU A O 1
ATOM 1773 N N . SER A 1 217 ? -11.975 -6.206 21.554 1.00 77.50 217 SER A N 1
ATOM 1774 C CA . SER A 1 217 ? -11.155 -5.962 20.359 1.00 77.50 217 SER A CA 1
ATOM 1775 C C . SER A 1 217 ? -11.898 -6.098 19.020 1.00 77.50 217 SER A C 1
ATOM 1777 O O . SER A 1 217 ? -11.316 -5.814 17.979 1.00 77.50 217 SER A O 1
ATOM 1779 N N . GLU A 1 218 ? -13.126 -6.624 19.018 1.00 81.31 218 GLU A N 1
ATOM 1780 C CA . GLU A 1 218 ? -13.963 -6.807 17.820 1.00 81.31 218 GLU A CA 1
ATOM 1781 C C . GLU A 1 218 ? -15.033 -5.712 17.684 1.00 81.31 218 GLU A C 1
ATOM 1783 O O . GLU A 1 218 ? -15.773 -5.698 16.696 1.00 81.31 218 GLU A O 1
ATOM 1788 N N . ILE A 1 219 ? -15.137 -4.826 18.678 1.00 87.62 219 ILE A N 1
ATOM 1789 C CA . ILE A 1 219 ? -16.078 -3.711 18.679 1.00 87.62 219 ILE A CA 1
ATOM 1790 C C . ILE A 1 219 ? -15.461 -2.568 17.880 1.00 87.62 219 ILE A C 1
ATOM 1792 O O . ILE A 1 219 ? -14.321 -2.178 18.112 1.00 87.62 219 ILE A O 1
ATOM 1796 N N . ILE A 1 220 ? -16.233 -2.051 16.933 1.00 87.94 220 ILE A N 1
ATOM 1797 C CA . ILE A 1 220 ? -15.939 -0.817 16.213 1.00 87.94 220 ILE A CA 1
ATOM 1798 C C . ILE A 1 220 ? -16.812 0.250 16.852 1.00 87.94 220 ILE A C 1
ATOM 1800 O O . ILE A 1 220 ? -18.039 0.158 16.777 1.00 87.94 220 ILE A O 1
ATOM 1804 N N . GLU A 1 221 ? -16.191 1.220 17.508 1.00 89.94 221 GLU A N 1
ATOM 1805 C CA . GLU A 1 221 ? -16.918 2.271 18.219 1.00 89.94 221 GLU A CA 1
ATOM 1806 C C . GLU A 1 221 ? -17.545 3.272 17.242 1.00 89.94 221 GLU A C 1
ATOM 1808 O O . GLU A 1 221 ? -17.055 3.489 16.128 1.00 89.94 221 GLU A O 1
ATOM 1813 N N . SER A 1 222 ? -18.639 3.909 17.663 1.00 90.56 222 SER A N 1
ATOM 1814 C CA . SER A 1 222 ? -19.228 5.019 16.907 1.00 90.56 222 SER A CA 1
ATOM 1815 C C . SER A 1 222 ? -18.172 6.090 16.577 1.00 90.56 222 SER A C 1
ATOM 1817 O O . SER A 1 222 ? -17.412 6.539 17.435 1.00 90.56 222 SER A O 1
ATOM 1819 N N . GLY A 1 223 ? -18.120 6.505 15.310 1.00 85.00 223 GLY A N 1
ATOM 1820 C CA . GLY A 1 223 ? -17.135 7.446 14.774 1.00 85.00 223 GLY A CA 1
ATOM 1821 C C . GLY A 1 223 ? -15.855 6.803 14.228 1.00 85.00 223 GLY A C 1
ATOM 1822 O O . GLY A 1 223 ? -15.083 7.493 13.557 1.00 85.00 223 GLY A O 1
ATOM 1823 N N . GLU A 1 224 ? -15.626 5.505 14.442 1.00 87.38 224 GLU A N 1
ATOM 1824 C CA . GLU A 1 224 ? -14.466 4.813 13.880 1.00 87.38 224 GLU A CA 1
ATOM 1825 C C . GLU A 1 224 ? -14.652 4.419 12.411 1.00 87.38 224 GLU A C 1
ATOM 1827 O O . GLU A 1 224 ? -15.755 4.133 11.933 1.00 87.38 224 GLU A O 1
ATOM 1832 N N . LEU A 1 225 ? -13.529 4.358 11.688 1.00 88.69 225 LEU A N 1
ATOM 1833 C CA . LEU A 1 225 ? -13.502 3.827 10.332 1.00 88.69 225 LEU A CA 1
ATOM 1834 C C . LEU A 1 225 ? -13.579 2.301 10.340 1.00 88.69 225 LEU A C 1
ATOM 1836 O O . LEU A 1 225 ? -12.874 1.614 11.086 1.00 88.69 225 LEU A O 1
ATOM 1840 N N . TYR A 1 226 ? -14.360 1.760 9.417 1.00 86.69 226 TYR A N 1
ATOM 1841 C CA . TYR A 1 226 ? -14.382 0.342 9.101 1.00 86.69 226 TYR A CA 1
ATOM 1842 C C . TYR A 1 226 ? -14.471 0.131 7.596 1.00 86.69 226 TYR A C 1
ATOM 1844 O O . TYR A 1 226 ? -14.818 1.032 6.834 1.00 86.69 226 TYR A O 1
ATOM 1852 N N . VAL A 1 227 ? -14.115 -1.071 7.164 1.00 84.06 227 VAL A N 1
ATOM 1853 C CA . VAL A 1 227 ? -14.066 -1.431 5.753 1.00 84.06 227 VAL A CA 1
ATOM 1854 C C . VAL A 1 227 ? -15.153 -2.465 5.498 1.00 84.06 227 VAL A C 1
ATOM 1856 O O . VAL A 1 227 ? -15.139 -3.543 6.082 1.00 84.06 227 VAL A O 1
ATOM 1859 N N . ALA A 1 228 ? -16.121 -2.123 4.652 1.00 82.06 228 ALA A N 1
ATOM 1860 C CA . ALA A 1 228 ? -17.266 -2.970 4.340 1.00 82.06 228 ALA A CA 1
ATOM 1861 C C . ALA A 1 228 ? -17.259 -3.382 2.871 1.00 82.06 228 ALA A C 1
ATOM 1863 O O . ALA A 1 228 ? -16.985 -2.561 2.002 1.00 82.06 228 ALA A O 1
ATOM 1864 N N . THR A 1 229 ? -17.625 -4.631 2.582 1.00 74.69 229 THR A N 1
ATOM 1865 C CA . THR A 1 229 ? -17.864 -5.075 1.202 1.00 74.69 229 THR A CA 1
ATOM 1866 C C . THR A 1 229 ? -19.220 -4.585 0.709 1.00 74.69 229 THR A C 1
ATOM 1868 O O . THR A 1 229 ? -20.236 -4.886 1.345 1.00 74.69 229 THR A O 1
ATOM 1871 N N . ASP A 1 230 ? -19.269 -3.936 -0.452 1.00 65.75 230 ASP A N 1
ATOM 1872 C CA . ASP A 1 230 ? -20.523 -3.647 -1.146 1.00 65.75 230 ASP A CA 1
ATOM 1873 C C . ASP A 1 230 ? -20.710 -4.589 -2.347 1.00 65.75 230 ASP A C 1
ATOM 1875 O O . ASP A 1 230 ? -20.030 -4.499 -3.368 1.00 65.75 230 ASP A O 1
ATOM 1879 N N . LYS A 1 231 ? -21.658 -5.532 -2.232 1.00 53.59 231 LYS A N 1
ATOM 1880 C CA . LYS A 1 231 ? -21.951 -6.520 -3.289 1.00 53.59 231 LYS A CA 1
ATOM 1881 C C . LYS A 1 231 ? -22.418 -5.885 -4.605 1.00 53.59 231 LYS A C 1
ATOM 1883 O O . LYS A 1 231 ? -22.396 -6.576 -5.626 1.00 53.59 231 LYS A O 1
ATOM 1888 N N . GLY A 1 232 ? -22.927 -4.651 -4.582 1.00 50.19 232 GLY A N 1
ATOM 1889 C CA . GLY A 1 232 ? -23.481 -3.996 -5.767 1.00 50.19 232 GLY A CA 1
ATOM 1890 C C . GLY A 1 232 ? -22.416 -3.551 -6.768 1.00 50.19 232 GLY A C 1
ATOM 1891 O O . GLY A 1 232 ? -22.665 -3.576 -7.973 1.00 50.19 232 GLY A O 1
ATOM 1892 N N . GLU A 1 233 ? -21.218 -3.204 -6.294 1.00 49.81 233 GLU A N 1
ATOM 1893 C CA . GLU A 1 233 ? -20.239 -2.515 -7.131 1.00 49.81 233 GLU A CA 1
ATOM 1894 C C . GLU A 1 233 ? -19.499 -3.420 -8.111 1.00 49.81 233 GLU A C 1
ATOM 1896 O O . GLU A 1 233 ? -19.285 -2.985 -9.232 1.00 49.81 233 GLU A O 1
ATOM 1901 N N . ARG A 1 234 ? -19.201 -4.691 -7.797 1.00 49.50 234 ARG A N 1
ATOM 1902 C CA . ARG A 1 234 ? -18.570 -5.602 -8.784 1.00 49.50 234 ARG A CA 1
ATOM 1903 C C . ARG A 1 234 ? -19.388 -5.733 -10.074 1.00 49.50 234 ARG A C 1
ATOM 1905 O O . ARG A 1 234 ? -18.842 -5.741 -11.172 1.00 49.50 234 ARG A O 1
ATOM 1912 N N . LYS A 1 235 ? -20.717 -5.787 -9.940 1.00 47.56 235 LYS A N 1
ATOM 1913 C CA . LYS A 1 235 ? -21.637 -5.825 -11.087 1.00 47.56 235 LYS A CA 1
ATOM 1914 C C . LYS A 1 235 ? -21.761 -4.473 -11.791 1.00 47.56 235 LYS A C 1
ATOM 1916 O O . LYS A 1 235 ? -22.068 -4.457 -12.977 1.00 47.56 235 LYS A O 1
ATOM 1921 N N . ALA A 1 236 ? -21.560 -3.371 -11.070 1.00 46.97 236 ALA A N 1
ATOM 1922 C CA . ALA A 1 236 ? -21.672 -2.016 -11.604 1.00 46.97 236 ALA A CA 1
ATOM 1923 C C . ALA A 1 236 ? -20.375 -1.523 -12.271 1.00 46.97 236 ALA A C 1
ATOM 1925 O O . ALA A 1 236 ? -20.447 -0.813 -13.267 1.00 46.97 236 ALA A O 1
ATOM 1926 N N . SER A 1 237 ? -19.204 -1.912 -11.756 1.00 52.91 237 SER A N 1
ATOM 1927 C CA . SER A 1 237 ? -17.890 -1.569 -12.310 1.00 52.91 237 SER A CA 1
ATOM 1928 C C . SER A 1 237 ? -17.486 -2.480 -13.467 1.00 52.91 237 SER A C 1
ATOM 1930 O O . SER A 1 237 ? -16.713 -2.064 -14.324 1.00 52.91 237 SER A O 1
ATOM 1932 N N . GLY A 1 238 ? -18.002 -3.717 -13.507 1.00 52.97 238 GLY A N 1
ATOM 1933 C CA . GLY A 1 238 ? -17.672 -4.696 -14.547 1.00 52.97 238 GLY A CA 1
ATOM 1934 C C . GLY A 1 238 ? -16.219 -5.186 -14.503 1.00 52.97 238 GLY A C 1
ATOM 1935 O O . GLY A 1 238 ? -15.788 -5.891 -15.414 1.00 52.97 238 GLY A O 1
ATOM 1936 N N . SER A 1 239 ? -15.466 -4.835 -13.458 1.00 56.59 239 SER A N 1
ATOM 1937 C CA . SER A 1 239 ? -14.054 -5.184 -13.303 1.00 56.59 239 SER A CA 1
ATOM 1938 C C . SER A 1 239 ? -13.908 -6.619 -12.802 1.00 56.59 239 SER A C 1
ATOM 1940 O O . SER A 1 239 ? -13.817 -6.853 -11.599 1.00 56.59 239 SER A O 1
ATOM 1942 N N . TYR A 1 240 ? -13.890 -7.576 -13.729 1.00 60.66 240 TYR A N 1
ATOM 1943 C CA . TYR A 1 240 ? -13.645 -8.991 -13.447 1.00 60.66 240 TYR A CA 1
ATOM 1944 C C . TYR A 1 240 ? -12.345 -9.445 -14.096 1.00 60.66 240 TYR A C 1
ATOM 1946 O O . TYR A 1 240 ? -12.134 -9.225 -15.294 1.00 60.66 240 TYR A O 1
ATOM 1954 N N . TYR A 1 241 ? -11.485 -10.125 -13.337 1.00 63.38 241 TYR A N 1
ATOM 1955 C CA . TYR A 1 241 ? -10.322 -10.752 -13.944 1.00 63.38 241 TYR A CA 1
ATOM 1956 C C . TYR A 1 241 ? -10.760 -11.945 -14.799 1.00 63.38 241 TYR A C 1
ATOM 1958 O O . TYR A 1 241 ? -11.531 -12.803 -14.365 1.00 63.38 241 TYR A O 1
ATOM 1966 N N . THR A 1 242 ? -10.276 -12.005 -16.039 1.00 68.88 242 THR A N 1
ATOM 1967 C CA . THR A 1 242 ? -10.651 -13.081 -16.962 1.00 68.88 242 THR A CA 1
ATOM 1968 C C . THR A 1 242 ? -9.927 -14.374 -16.566 1.00 68.88 242 THR A C 1
ATOM 1970 O O . THR A 1 242 ? -8.699 -14.367 -16.469 1.00 68.88 242 THR A O 1
ATOM 1973 N N . PRO A 1 243 ? -10.642 -15.496 -16.343 1.00 74.25 243 PRO A N 1
ATOM 1974 C CA . PRO A 1 243 ? -10.020 -16.778 -16.030 1.00 74.25 243 PRO A CA 1
ATOM 1975 C C . PRO A 1 243 ? -8.946 -17.189 -17.043 1.00 74.25 243 PRO A C 1
ATOM 1977 O O . PRO A 1 243 ? -9.117 -17.022 -18.250 1.00 74.25 243 PRO A O 1
ATOM 1980 N N . GLU A 1 244 ? -7.862 -17.797 -16.559 1.00 71.81 244 GLU A N 1
ATOM 1981 C CA . GLU A 1 244 ? -6.682 -18.102 -17.380 1.00 71.81 244 GLU A CA 1
ATOM 1982 C C . GLU A 1 244 ? -6.994 -18.998 -18.580 1.00 71.81 244 GLU A C 1
ATOM 1984 O O . GLU A 1 244 ? -6.475 -18.763 -19.664 1.00 71.81 244 GLU A O 1
ATOM 1989 N N . TYR A 1 245 ? -7.885 -19.983 -18.430 1.00 80.56 245 TYR A N 1
ATOM 1990 C CA . TYR A 1 245 ? -8.268 -20.847 -19.548 1.00 80.56 245 TYR A CA 1
ATOM 1991 C C . TYR A 1 245 ? -8.947 -20.063 -20.686 1.00 80.56 245 TYR A C 1
ATOM 1993 O O . TYR A 1 245 ? -8.775 -20.418 -21.849 1.00 80.56 245 TYR A O 1
ATOM 2001 N N . ILE A 1 246 ? -9.671 -18.981 -20.368 1.00 85.75 246 ILE A N 1
ATOM 2002 C CA . ILE A 1 246 ? -10.285 -18.096 -21.366 1.00 85.75 246 ILE A CA 1
ATOM 2003 C C . ILE A 1 246 ? -9.200 -17.261 -22.042 1.00 85.75 246 ILE A C 1
ATOM 2005 O O . ILE A 1 246 ? -9.162 -17.199 -23.267 1.00 85.75 246 ILE A O 1
ATOM 2009 N N . VAL A 1 247 ? -8.294 -16.657 -21.263 1.00 86.19 247 VAL A N 1
ATOM 2010 C CA . VAL A 1 247 ? -7.173 -15.872 -21.809 1.00 86.19 247 VAL A CA 1
ATOM 2011 C C . VAL A 1 247 ? -6.315 -16.737 -22.730 1.00 86.19 247 VAL A C 1
ATOM 2013 O O . VAL A 1 247 ? -6.048 -16.348 -23.864 1.00 86.19 247 VAL A O 1
ATOM 2016 N N . LYS A 1 248 ? -5.941 -17.935 -22.273 1.00 84.81 248 LYS A N 1
ATOM 2017 C CA . LYS A 1 248 ? -5.164 -18.909 -23.036 1.00 84.81 248 LYS A CA 1
ATOM 2018 C C . LYS A 1 248 ? -5.870 -19.277 -24.337 1.00 84.81 248 LYS A C 1
ATOM 2020 O O . LYS A 1 248 ? -5.256 -19.166 -25.389 1.00 84.81 248 LYS A O 1
ATOM 2025 N N . TYR A 1 249 ? -7.164 -19.599 -24.282 1.00 91.62 249 TYR A N 1
ATOM 2026 C CA . TYR A 1 249 ? -7.953 -19.887 -25.478 1.00 91.62 249 TYR A CA 1
ATOM 2027 C C . TYR A 1 249 ? -7.960 -18.713 -26.467 1.00 91.62 249 TYR A C 1
ATOM 2029 O O . TYR A 1 249 ? -7.731 -18.915 -27.659 1.00 91.62 249 TYR A O 1
ATOM 2037 N N . ILE A 1 250 ? -8.193 -17.482 -25.997 1.00 92.31 250 ILE A N 1
ATOM 2038 C CA . ILE A 1 250 ? -8.190 -16.292 -26.860 1.00 92.31 250 ILE A CA 1
ATOM 2039 C C . ILE A 1 250 ? -6.816 -16.117 -27.509 1.00 92.31 250 ILE A C 1
ATOM 2041 O O . ILE A 1 250 ? -6.739 -15.970 -28.726 1.00 92.31 250 ILE A O 1
ATOM 2045 N N . VAL A 1 251 ? -5.734 -16.162 -26.731 1.00 91.94 251 VAL A N 1
ATOM 2046 C CA . VAL A 1 251 ? -4.361 -15.986 -27.231 1.00 91.94 251 VAL A CA 1
ATOM 2047 C C . VAL A 1 251 ? -3.993 -17.080 -28.236 1.00 91.94 251 VAL A C 1
ATOM 2049 O O . VAL A 1 251 ? -3.511 -16.768 -29.324 1.00 91.94 251 VAL A O 1
ATOM 2052 N N . GLU A 1 252 ? -4.272 -18.344 -27.919 1.00 92.62 252 GLU A N 1
ATOM 2053 C CA . GLU A 1 252 ? -3.993 -19.488 -28.796 1.00 92.62 252 GLU A CA 1
ATOM 2054 C C . GLU A 1 252 ? -4.726 -19.384 -30.135 1.00 92.62 252 GLU A C 1
ATOM 2056 O O . GLU A 1 252 ? -4.140 -19.696 -31.166 1.00 92.62 252 GLU A O 1
ATOM 2061 N N . ASN A 1 253 ? -5.971 -18.902 -30.147 1.00 94.31 253 ASN A N 1
ATOM 2062 C CA . ASN A 1 253 ? -6.773 -18.822 -31.372 1.00 94.31 253 ASN A CA 1
ATOM 2063 C C . ASN A 1 253 ? -6.614 -17.503 -32.145 1.00 94.31 253 ASN A C 1
ATOM 2065 O O . ASN A 1 253 ? -7.022 -17.432 -33.301 1.00 94.31 253 ASN A O 1
ATOM 2069 N N . THR A 1 254 ? -6.042 -16.459 -31.539 1.00 93.56 254 THR A N 1
ATOM 2070 C CA . THR A 1 254 ? -5.857 -15.149 -32.194 1.00 93.56 254 THR A CA 1
ATOM 2071 C C . THR A 1 254 ? -4.403 -14.899 -32.568 1.00 93.56 254 THR A C 1
ATOM 2073 O O . THR A 1 254 ? -4.098 -14.659 -33.734 1.00 93.56 254 THR A O 1
ATOM 2076 N N . LEU A 1 255 ? -3.486 -15.000 -31.604 1.00 92.94 255 LEU A N 1
ATOM 2077 C CA . LEU A 1 255 ? -2.057 -14.778 -31.818 1.00 92.94 255 LEU A CA 1
ATOM 2078 C C . LEU A 1 255 ? -1.342 -16.042 -32.291 1.00 92.94 255 LEU A C 1
ATOM 2080 O O . LEU A 1 255 ? -0.377 -15.932 -33.044 1.00 92.94 255 LEU A O 1
ATOM 2084 N N . GLY A 1 256 ? -1.816 -17.229 -31.897 1.00 92.25 256 GLY A N 1
ATOM 2085 C CA . GLY A 1 256 ? -1.227 -18.507 -32.307 1.00 92.25 256 GLY A CA 1
ATOM 2086 C C . GLY A 1 256 ? -1.051 -18.639 -33.827 1.00 92.25 256 GLY A C 1
ATOM 2087 O O . GLY A 1 256 ? 0.084 -18.821 -34.269 1.00 92.25 256 GLY A O 1
ATOM 2088 N N . PRO A 1 257 ? -2.109 -18.463 -34.647 1.00 94.69 257 PRO A N 1
ATOM 2089 C CA . PRO A 1 257 ? -1.998 -18.568 -36.102 1.00 94.69 257 PRO A CA 1
ATOM 2090 C C . PRO A 1 257 ? -1.008 -17.565 -36.706 1.00 94.69 257 PRO A C 1
ATOM 2092 O O . PRO A 1 257 ? -0.211 -17.923 -37.569 1.00 94.69 257 PRO A O 1
ATOM 2095 N N . VAL A 1 258 ? -1.019 -16.321 -36.215 1.00 93.44 258 VAL A N 1
ATOM 2096 C CA . VAL A 1 258 ? -0.130 -15.251 -36.696 1.00 93.44 258 VAL A CA 1
ATOM 2097 C C . VAL A 1 258 ? 1.331 -15.574 -36.383 1.00 93.44 258 VAL A C 1
ATOM 2099 O O . VAL A 1 258 ? 2.211 -15.370 -37.220 1.00 93.44 258 VAL A O 1
ATOM 2102 N N . ILE A 1 259 ? 1.607 -16.090 -35.184 1.00 92.69 259 ILE A N 1
ATOM 2103 C CA . ILE A 1 259 ? 2.959 -16.474 -34.772 1.00 92.69 259 ILE A CA 1
ATOM 2104 C C . ILE A 1 259 ? 3.466 -17.647 -35.614 1.00 92.69 259 ILE A C 1
ATOM 2106 O O . ILE A 1 259 ? 4.610 -17.608 -36.067 1.00 92.69 259 ILE A O 1
ATOM 2110 N N . GLU A 1 260 ? 2.639 -18.668 -35.848 1.00 93.81 260 GLU A N 1
ATOM 2111 C CA . GLU A 1 260 ? 3.036 -19.821 -36.664 1.00 93.81 260 GLU A CA 1
ATOM 2112 C C . GLU A 1 260 ? 3.297 -19.432 -38.124 1.00 93.81 260 GLU A C 1
ATOM 2114 O O . GLU A 1 260 ? 4.322 -19.824 -38.682 1.00 93.81 260 GLU A O 1
ATOM 2119 N N . GLU A 1 261 ? 2.470 -18.562 -38.714 1.00 93.69 261 GLU A N 1
ATOM 2120 C CA . GLU A 1 261 ? 2.726 -18.016 -40.054 1.00 93.69 261 GLU A CA 1
ATOM 2121 C C . GLU A 1 261 ? 4.102 -17.331 -40.129 1.00 93.69 261 GLU A C 1
ATOM 2123 O O . GLU A 1 261 ? 4.891 -17.591 -41.041 1.00 93.69 261 GLU A O 1
ATOM 2128 N N . LYS A 1 262 ? 4.437 -16.480 -39.149 1.00 92.88 262 LYS A N 1
ATOM 2129 C CA . LYS A 1 262 ? 5.740 -15.795 -39.120 1.00 92.88 262 LYS A CA 1
ATOM 2130 C C . LYS A 1 262 ? 6.906 -16.751 -38.886 1.00 92.88 262 LYS A C 1
ATOM 2132 O O . LYS A 1 262 ? 7.956 -16.551 -39.497 1.00 92.88 262 LYS A O 1
ATOM 2137 N N . LYS A 1 263 ? 6.747 -17.779 -38.046 1.00 91.19 263 LYS A N 1
ATOM 2138 C CA . LYS A 1 263 ? 7.787 -18.797 -37.821 1.00 91.19 263 LYS A CA 1
ATOM 2139 C C . LYS A 1 263 ? 8.130 -19.549 -39.101 1.00 91.19 263 LYS A C 1
ATOM 2141 O O . LYS A 1 263 ? 9.312 -19.709 -39.397 1.00 91.19 263 LYS A O 1
ATOM 2146 N N . GLU A 1 264 ? 7.128 -19.973 -39.865 1.00 92.69 264 GLU A N 1
ATOM 2147 C CA . GLU A 1 264 ? 7.355 -20.686 -41.126 1.00 92.69 264 GLU A CA 1
ATOM 2148 C C . GLU A 1 264 ? 8.021 -19.782 -42.173 1.00 92.69 264 GLU A C 1
ATOM 2150 O O . GLU A 1 264 ? 8.963 -20.194 -42.849 1.00 92.69 264 GLU A O 1
ATOM 2155 N N . LEU A 1 265 ? 7.639 -18.504 -42.223 1.00 90.31 265 LEU A N 1
ATOM 2156 C CA . LEU A 1 265 ? 8.257 -17.516 -43.111 1.00 90.31 265 LEU A CA 1
ATOM 2157 C C . LEU A 1 265 ? 9.739 -17.256 -42.768 1.00 90.31 265 LEU A C 1
ATOM 2159 O O . LEU A 1 265 ? 10.558 -17.054 -43.665 1.00 90.31 265 LEU A O 1
ATOM 2163 N N . ILE A 1 266 ? 10.097 -17.280 -41.480 1.00 91.75 266 ILE A N 1
ATOM 2164 C CA . ILE A 1 266 ? 11.490 -17.173 -41.019 1.00 91.75 266 ILE A CA 1
ATOM 2165 C C .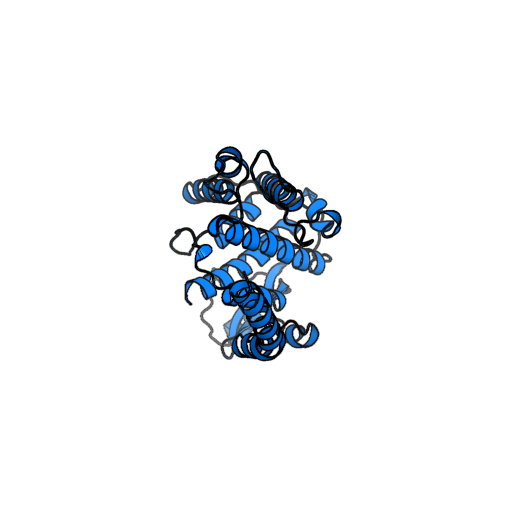 ILE A 1 266 ? 12.270 -18.452 -41.343 1.00 91.75 266 ILE A C 1
ATOM 2167 O O . ILE A 1 266 ? 13.373 -18.358 -41.877 1.00 91.75 266 ILE A O 1
ATOM 2171 N N . LYS A 1 267 ? 11.707 -19.639 -41.075 1.00 89.00 267 LYS A N 1
ATOM 2172 C CA . LYS A 1 267 ? 12.352 -20.922 -41.401 1.00 89.00 267 LYS A CA 1
ATOM 2173 C C . LYS A 1 267 ? 12.664 -21.054 -42.887 1.00 89.00 267 LYS A C 1
ATOM 2175 O O . LYS A 1 267 ? 13.774 -21.458 -43.211 1.00 89.00 267 LYS A O 1
ATOM 2180 N N . GLY A 1 268 ? 11.727 -20.685 -43.764 1.00 85.19 268 GLY A N 1
ATOM 2181 C CA . GLY A 1 268 ? 11.956 -20.710 -45.211 1.00 85.19 268 GLY A CA 1
ATOM 2182 C C . GLY A 1 268 ? 13.161 -19.855 -45.604 1.00 85.19 268 GLY A C 1
ATOM 2183 O O . GLY A 1 268 ? 14.092 -20.342 -46.231 1.00 85.19 268 GLY A O 1
ATOM 2184 N N . LYS A 1 269 ? 13.228 -18.615 -45.102 1.00 83.69 269 LYS A N 1
ATOM 2185 C CA . LYS A 1 269 ? 14.365 -17.715 -45.358 1.00 83.69 269 LYS A CA 1
ATOM 2186 C C . LYS A 1 269 ? 15.697 -18.204 -44.786 1.00 83.69 269 LYS A C 1
ATOM 2188 O O . LYS A 1 269 ? 16.736 -17.854 -45.326 1.00 83.69 269 LYS A O 1
ATOM 2193 N N . MET A 1 270 ? 15.679 -18.957 -43.686 1.00 77.81 270 MET A N 1
ATOM 2194 C CA . MET A 1 270 ? 16.888 -19.551 -43.104 1.00 77.81 270 MET A CA 1
ATOM 2195 C C . MET A 1 270 ? 17.372 -20.790 -43.861 1.00 77.81 270 MET A C 1
ATOM 2197 O O . MET A 1 270 ? 18.543 -21.121 -43.751 1.00 77.81 270 MET A O 1
ATOM 2201 N N . GLN A 1 271 ? 16.492 -21.486 -44.584 1.00 72.12 271 GLN A N 1
ATOM 2202 C CA . GLN A 1 271 ? 16.870 -22.613 -45.444 1.00 72.12 271 GLN A CA 1
ATOM 2203 C C . GLN A 1 271 ? 17.430 -22.157 -46.797 1.00 72.12 271 GLN A C 1
ATOM 2205 O O . GLN A 1 271 ? 18.186 -22.901 -47.415 1.00 72.12 271 GLN A O 1
ATOM 2210 N N . ASP A 1 272 ? 17.076 -20.945 -47.232 1.00 69.62 272 ASP A N 1
ATOM 2211 C CA . ASP A 1 272 ? 17.584 -20.315 -48.457 1.00 69.62 272 ASP A CA 1
ATOM 2212 C C . ASP A 1 272 ? 18.953 -19.610 -48.276 1.00 69.62 272 ASP A C 1
ATOM 2214 O O . ASP A 1 272 ? 19.512 -19.103 -49.252 1.00 69.62 272 ASP A O 1
ATOM 2218 N N . LEU A 1 273 ? 19.479 -19.552 -47.043 1.00 62.31 273 LEU A N 1
ATOM 2219 C CA . LEU A 1 273 ? 20.784 -18.982 -46.659 1.00 62.31 273 LEU A CA 1
ATOM 2220 C C . LEU A 1 273 ? 21.848 -20.075 -46.497 1.00 62.31 273 LEU A C 1
ATOM 2222 O O . LEU A 1 273 ? 22.999 -19.817 -46.917 1.00 62.31 273 LEU A O 1
#

InterPro domains:
  IPR029063 S-adenosyl-L-methionine-dependent methyltransferase superfamily [SSF53335] (39-257)
  IPR050953 N(4)/N(6)-adenine-specific DNA methyltransferase [PTHR33841] (2-264)

Nearest PDB structures (foldseek):
  6j7g-assembly1_J  TM=2.030E-01  e=9.978E+00  Homo sapiens

Sequence (273 aa):
EKVGEELKENVYQALKILAEGFLKTPENNLTTQNLKEIHDNSLVLLYRLLFTLYAEYRRLLPLEENELYTDSYSLDSIKKEVRDKIDHNSPLSRVHTHYWDRLKELFGTINSGDPEMGVPFYNGGLFEPQKHPFLEEYKVADFYVAKIIDLLCRSKDKAFIDYSSLEARHLGSIYEGLLEYKVKIAEEDLVATKKKGKEVFVPLREAKASGSKIRESEIIESGELYVATDKGERKASGSYYTPEYIVKYIVENTLGPVIEEKKELIKGKMQDL

Mean predicted aligned error: 8.0 Å

Solvent-accessible surface area (backbone atoms only — not comparable to full-atom values): 15234 Å² total; per-residue (Å²): 111,71,67,54,56,50,50,44,54,29,50,54,54,30,45,51,43,43,40,48,20,38,51,61,14,73,89,50,78,49,55,84,89,44,42,66,60,42,43,58,51,36,51,52,51,52,50,52,52,54,49,51,48,35,30,40,58,61,61,70,32,36,55,89,75,22,67,67,30,29,67,73,50,33,69,69,34,53,47,52,53,39,48,52,36,59,77,68,68,50,93,60,42,66,68,50,40,65,60,42,54,49,50,52,50,39,38,47,39,39,31,68,26,31,80,90,47,56,32,58,67,50,81,77,59,83,47,39,61,89,78,40,54,66,72,72,75,45,60,36,10,26,41,38,47,40,50,35,45,46,41,70,42,32,47,97,85,69,44,74,61,72,46,60,76,57,50,72,66,54,55,48,53,43,56,54,48,57,69,30,51,41,71,43,67,31,89,48,45,27,30,75,38,77,60,96,90,35,81,43,77,40,49,43,69,60,45,52,73,71,68,55,89,79,57,78,93,53,54,42,49,55,73,36,79,46,76,44,76,45,84,66,45,53,76,71,68,63,68,66,84,76,56,65,71,58,52,48,51,50,45,51,73,59,50,39,59,57,51,52,54,52,51,52,57,50,52,54,58,61,72,76,105

pLDDT: mean 87.62, std 11.7, range [46.97, 98.56]